Protein AF-A0A9R0W0U9-F1 (afdb_monomer)

Foldseek 3Di:
DPPPDPFQFPDWFWDDDDDDPPPPDVPCVQQWDADPQLRTIGTDHPVQWDQDVQCSDIGGPVCVVPADRHGVLQQAAAPQPRHRRSPDRATKTQARNRHIHGPVVVVVCVVVVNQADPVPRHGRDDCVVVVVVVVVVVVVVQVVVFWFWKQAPPVRDIDTATQPPVRFTADPPPRDSRIDTDDPVPDDD

Structure (mmCIF, N/CA/C/O backbone):
data_AF-A0A9R0W0U9-F1
#
_entry.id   AF-A0A9R0W0U9-F1
#
loop_
_atom_site.group_PDB
_atom_site.id
_atom_site.type_symbol
_atom_site.label_atom_id
_atom_site.label_alt_id
_atom_site.label_comp_id
_atom_site.label_asym_id
_atom_site.label_entity_id
_atom_site.label_seq_id
_atom_site.pdbx_PDB_ins_code
_atom_site.Cartn_x
_atom_site.Cartn_y
_atom_site.Cartn_z
_atom_site.occupancy
_atom_site.B_iso_or_equiv
_atom_site.auth_seq_id
_atom_site.auth_comp_id
_atom_site.auth_asym_id
_atom_site.auth_atom_id
_atom_site.pdbx_PDB_model_num
ATOM 1 N N . MET A 1 1 ? 6.077 20.965 -2.256 1.00 29.92 1 MET A N 1
ATOM 2 C CA . MET A 1 1 ? 5.488 19.693 -2.729 1.00 29.92 1 MET A CA 1
ATOM 3 C C . MET A 1 1 ? 4.502 19.269 -1.666 1.00 29.92 1 MET A C 1
ATOM 5 O O . MET A 1 1 ? 4.844 18.507 -0.771 1.00 29.92 1 MET A O 1
ATOM 9 N N . ASP A 1 2 ? 3.319 19.860 -1.725 1.00 25.56 2 ASP A N 1
ATOM 10 C CA . ASP A 1 2 ? 2.226 19.603 -0.800 1.00 25.56 2 ASP A CA 1
ATOM 11 C C . ASP A 1 2 ? 1.639 18.225 -1.114 1.00 25.56 2 ASP A C 1
ATOM 13 O O . ASP A 1 2 ? 0.815 18.046 -2.008 1.00 25.56 2 ASP A O 1
ATOM 17 N N . MET A 1 3 ? 2.174 17.214 -0.428 1.00 27.52 3 MET A N 1
ATOM 18 C CA . MET A 1 3 ? 1.625 15.863 -0.368 1.00 27.52 3 MET A CA 1
ATOM 19 C C . MET A 1 3 ? 0.519 15.839 0.690 1.00 27.52 3 MET A C 1
ATOM 21 O O . MET A 1 3 ? 0.671 15.224 1.745 1.00 27.52 3 MET A O 1
ATOM 25 N N . GLU A 1 4 ? -0.599 16.512 0.423 1.00 30.05 4 GLU A N 1
ATOM 26 C CA . GLU A 1 4 ? -1.849 16.185 1.111 1.00 30.05 4 GLU A CA 1
ATOM 27 C C . GLU A 1 4 ? -2.277 14.801 0.627 1.00 30.05 4 GLU A C 1
ATOM 29 O O . GLU A 1 4 ? -2.925 14.631 -0.404 1.00 30.05 4 GLU A O 1
ATOM 34 N N . MET A 1 5 ? -1.803 13.775 1.330 1.00 35.34 5 MET A N 1
ATOM 35 C CA . MET A 1 5 ? -2.273 12.424 1.116 1.00 35.34 5 MET A CA 1
ATOM 36 C C . MET A 1 5 ? -3.521 12.224 1.967 1.00 35.34 5 MET A C 1
ATOM 38 O O . MET A 1 5 ? -3.465 12.386 3.186 1.00 35.34 5 MET A O 1
ATOM 42 N N . GLU A 1 6 ? -4.619 11.856 1.303 1.00 31.59 6 GLU A N 1
ATOM 43 C CA . GLU A 1 6 ? -5.849 11.331 1.899 1.00 31.59 6 GLU A CA 1
ATOM 44 C C . GLU A 1 6 ? -5.531 10.094 2.750 1.00 31.59 6 GLU A C 1
ATOM 46 O O . GLU A 1 6 ? -5.628 8.941 2.331 1.00 31.59 6 GLU A O 1
ATOM 51 N N . LEU A 1 7 ? -5.068 10.352 3.965 1.00 39.31 7 LEU A N 1
ATOM 52 C CA . LEU A 1 7 ? -5.035 9.402 5.049 1.00 39.31 7 LEU A CA 1
ATOM 53 C C . LEU A 1 7 ? -6.392 9.525 5.722 1.00 39.31 7 LEU A C 1
ATOM 55 O O . LEU A 1 7 ? -6.659 10.509 6.415 1.00 39.31 7 LEU A O 1
ATOM 59 N N . ASP A 1 8 ? -7.239 8.515 5.540 1.00 38.50 8 ASP A N 1
ATOM 60 C CA . ASP A 1 8 ? -8.310 8.244 6.491 1.00 38.50 8 ASP A CA 1
ATOM 61 C C . ASP A 1 8 ? -7.644 7.801 7.802 1.00 38.50 8 ASP A C 1
ATOM 63 O O . ASP A 1 8 ? -7.554 6.624 8.159 1.00 38.50 8 ASP A O 1
ATOM 67 N N . ALA A 1 9 ? -7.093 8.783 8.517 1.00 36.62 9 ALA A N 1
ATOM 68 C CA . ALA A 1 9 ? -6.882 8.660 9.936 1.00 36.62 9 ALA A CA 1
ATOM 69 C C . ALA A 1 9 ? -8.251 8.286 10.499 1.00 36.62 9 ALA A C 1
ATOM 71 O O . ALA A 1 9 ? -9.229 9.014 10.295 1.00 36.62 9 ALA A O 1
ATOM 72 N N . ALA A 1 10 ? -8.328 7.164 11.213 1.00 39.97 10 ALA A N 1
ATOM 73 C CA . ALA A 1 10 ? -9.399 6.977 12.169 1.00 39.97 10 ALA A CA 1
ATOM 74 C C . ALA A 1 10 ? -9.157 8.026 13.262 1.00 39.97 10 ALA A C 1
ATOM 76 O O . ALA A 1 10 ? -8.613 7.741 14.326 1.00 39.97 10 ALA A O 1
ATOM 77 N N . ARG A 1 11 ? -9.485 9.280 12.931 1.00 38.16 11 ARG A N 1
ATOM 78 C CA . ARG A 1 11 ? -9.532 10.392 13.856 1.00 38.16 11 ARG A CA 1
ATOM 79 C C . ARG A 1 11 ? -10.497 9.992 14.960 1.00 38.16 11 ARG A C 1
ATOM 81 O O . ARG A 1 11 ? -11.406 9.180 14.743 1.00 38.16 11 ARG A O 1
ATOM 88 N N . HIS A 1 12 ? -10.306 10.665 16.084 1.00 41.78 12 HIS A N 1
ATOM 89 C CA . HIS A 1 12 ? -11.207 10.773 17.223 1.00 41.78 12 HIS A CA 1
ATOM 90 C C . HIS A 1 12 ? -10.804 9.894 18.405 1.00 41.78 12 HIS A C 1
ATOM 92 O O . HIS A 1 12 ? -10.868 8.667 18.360 1.00 41.78 12 HIS A O 1
ATOM 98 N N . GLY A 1 13 ? -10.369 10.598 19.457 1.00 35.88 13 GLY A N 1
ATOM 99 C CA . GLY A 1 13 ? -9.832 10.063 20.697 1.00 35.88 13 GLY A CA 1
ATOM 100 C C . GLY A 1 13 ? -10.672 8.927 21.255 1.00 35.88 13 GLY A C 1
ATOM 101 O O . GLY A 1 13 ? -11.892 9.017 21.386 1.00 35.88 13 GLY A O 1
ATOM 102 N N . PHE A 1 14 ? -9.988 7.840 21.579 1.00 40.59 14 PHE A N 1
ATOM 103 C CA . PHE A 1 14 ? -10.599 6.701 22.226 1.00 40.59 14 PHE A CA 1
ATOM 104 C C . PHE A 1 14 ? -10.729 7.036 23.710 1.00 40.59 14 PHE A C 1
ATOM 106 O O . PHE A 1 14 ? -9.739 7.349 24.361 1.00 40.59 14 PHE A O 1
ATOM 113 N N . ALA A 1 15 ? -11.938 6.971 24.258 1.00 41.44 15 ALA A N 1
ATOM 114 C CA . ALA A 1 15 ? -12.154 6.886 25.695 1.00 41.44 15 ALA A CA 1
ATOM 115 C C . ALA A 1 15 ? -12.737 5.500 25.986 1.00 41.44 15 ALA A C 1
ATOM 117 O O . ALA A 1 15 ? -13.862 5.186 25.590 1.00 41.44 15 ALA A O 1
ATOM 118 N N . LYS A 1 16 ? -11.954 4.639 26.644 1.00 41.22 16 LYS A N 1
ATOM 119 C CA . LYS A 1 16 ? -12.423 3.337 27.126 1.00 41.22 16 LYS A CA 1
ATOM 120 C C . LYS A 1 16 ? -13.109 3.502 28.476 1.00 41.22 16 LYS A C 1
ATOM 122 O O . LYS A 1 16 ? -12.439 3.730 29.477 1.00 41.22 16 LYS A O 1
ATOM 127 N N . MET A 1 17 ? -14.423 3.306 28.523 1.00 41.53 17 MET A N 1
ATOM 128 C CA . MET A 1 17 ? -15.144 3.064 29.775 1.00 41.53 17 MET A CA 1
ATOM 129 C C . MET A 1 17 ? -16.287 2.069 29.550 1.00 41.53 17 MET A C 1
ATOM 131 O O . MET A 1 17 ? -17.157 2.280 28.709 1.00 41.53 17 MET A O 1
ATOM 135 N N . GLY A 1 18 ? -16.247 0.960 30.293 1.00 38.75 18 GLY A N 1
ATOM 136 C CA . GLY A 1 18 ? -17.258 -0.095 30.275 1.00 38.75 18 GLY A CA 1
ATOM 137 C C . GLY A 1 18 ? -18.548 0.275 31.018 1.00 38.75 18 GLY A C 1
ATOM 138 O O . GLY A 1 18 ? -18.559 1.173 31.852 1.00 38.75 18 GLY A O 1
ATOM 139 N N . PHE A 1 19 ? -19.617 -0.468 30.697 1.00 36.44 19 PHE A N 1
ATOM 140 C CA . PHE A 1 19 ? -20.951 -0.478 31.322 1.00 36.44 19 PHE A CA 1
ATOM 141 C C . PHE A 1 19 ? -21.576 0.905 31.594 1.00 36.44 19 PHE A C 1
ATOM 143 O O . PHE A 1 19 ? -21.602 1.405 32.715 1.00 36.44 19 PHE A O 1
ATOM 150 N N . GLY A 1 20 ? -22.181 1.472 30.543 1.00 46.34 20 GLY A N 1
ATOM 151 C CA . GLY A 1 20 ? -22.963 2.711 30.596 1.00 46.34 20 GLY A CA 1
ATOM 152 C C . GLY A 1 20 ? -22.115 3.934 30.254 1.00 46.34 20 GLY A C 1
ATOM 153 O O . GLY A 1 20 ? -21.381 4.433 31.099 1.00 46.34 20 GLY A O 1
ATOM 154 N N . CYS A 1 21 ? -22.226 4.423 29.009 1.00 52.12 21 CYS A N 1
ATOM 155 C CA . CYS A 1 21 ? -21.538 5.637 28.547 1.00 52.12 21 CYS A CA 1
ATOM 156 C C . CYS A 1 21 ? -22.061 6.823 29.387 1.00 52.12 21 CYS A C 1
ATOM 158 O O . CYS A 1 21 ? -23.157 7.328 29.157 1.00 52.12 21 CYS A O 1
ATOM 160 N N . LYS A 1 22 ? -21.297 7.210 30.414 1.00 50.91 22 LYS A N 1
ATOM 161 C CA . LYS A 1 22 ? -21.487 8.417 31.231 1.00 50.91 22 LYS A CA 1
ATOM 162 C C . LYS A 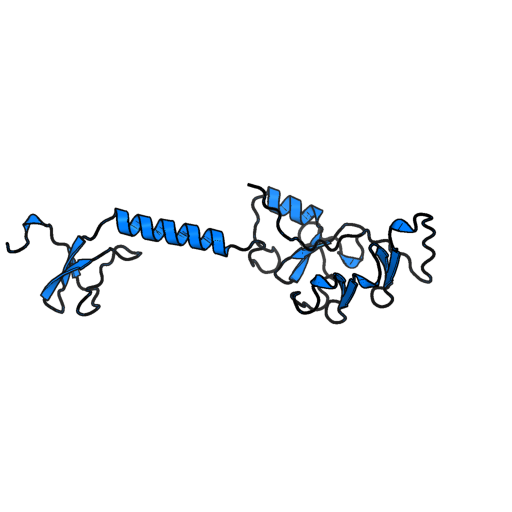1 22 ? -20.416 9.439 30.862 1.00 50.91 22 LYS A C 1
ATOM 164 O O . LYS A 1 22 ? -19.639 9.870 31.709 1.00 50.91 22 LYS A O 1
ATOM 169 N N . PHE A 1 23 ? -20.326 9.759 29.576 1.00 49.31 23 PHE A N 1
ATOM 170 C CA . PHE A 1 23 ? -19.478 10.850 29.122 1.00 49.31 23 PHE A CA 1
ATOM 171 C C . PHE A 1 23 ? -20.273 12.147 29.305 1.00 49.31 23 PHE A C 1
ATOM 173 O O . PHE A 1 23 ? -21.211 12.411 28.559 1.00 49.31 23 PHE A O 1
ATOM 180 N N . PHE A 1 24 ? -19.969 12.884 30.373 1.00 52.88 24 PHE A N 1
ATOM 181 C CA . PHE A 1 24 ? -20.472 14.238 30.598 1.00 52.88 24 PHE A CA 1
ATOM 182 C C . PHE A 1 24 ? -19.443 15.200 30.002 1.00 52.88 24 PHE A C 1
ATOM 184 O O . PHE A 1 24 ? -18.516 15.620 30.687 1.00 52.88 24 PHE A O 1
ATOM 191 N N . ASP A 1 25 ? -19.549 15.456 28.704 1.00 56.41 25 ASP A N 1
ATOM 192 C CA . ASP A 1 25 ? -18.823 16.533 28.034 1.00 56.41 25 ASP A CA 1
ATOM 193 C C . ASP A 1 25 ? -19.886 17.546 27.611 1.00 56.41 25 ASP A C 1
ATOM 195 O O . ASP A 1 25 ? -20.777 17.220 26.827 1.00 56.41 25 ASP A O 1
ATOM 199 N N . ASP A 1 26 ? -19.846 18.729 28.228 1.00 57.84 26 ASP A N 1
ATOM 200 C CA . ASP A 1 26 ? -20.830 19.805 28.038 1.00 57.84 26 ASP A CA 1
ATOM 201 C C . ASP A 1 26 ? -20.745 20.443 26.638 1.00 57.84 26 ASP A C 1
ATOM 203 O O . ASP A 1 26 ? -21.577 21.270 26.263 1.00 57.84 26 ASP A O 1
ATOM 207 N N . ASP A 1 27 ? -19.744 20.048 25.850 1.00 63.28 27 ASP A N 1
ATOM 208 C CA . ASP A 1 27 ? -19.527 20.494 24.484 1.00 63.28 27 ASP A CA 1
ATOM 209 C C . ASP A 1 27 ? -20.299 19.610 23.487 1.00 63.28 27 ASP A C 1
ATOM 211 O O . ASP A 1 27 ? -19.825 18.574 22.995 1.00 63.28 27 ASP A O 1
ATOM 215 N N . VAL A 1 28 ? -21.536 20.033 23.217 1.00 64.25 28 VAL A N 1
ATOM 216 C CA . VAL A 1 28 ? -22.459 19.395 22.267 1.00 64.25 28 VAL A CA 1
ATOM 217 C C . VAL A 1 28 ? -22.034 19.557 20.804 1.00 64.25 28 VAL A C 1
ATOM 219 O O . VAL A 1 28 ? -22.495 18.783 19.962 1.00 64.25 28 VAL A O 1
ATOM 222 N N . ASP A 1 29 ? -21.119 20.482 20.497 1.00 72.38 29 ASP A N 1
ATOM 223 C CA . ASP A 1 29 ? -20.667 20.749 19.124 1.00 72.38 29 ASP A CA 1
ATOM 224 C C . ASP A 1 29 ? -19.797 19.611 18.564 1.00 72.38 29 ASP A C 1
ATOM 226 O O . ASP A 1 29 ? -19.639 19.468 17.353 1.00 72.38 29 ASP A O 1
ATOM 230 N N . LYS A 1 30 ? -19.264 18.738 19.428 1.00 69.06 30 LYS A N 1
ATOM 231 C CA . LYS A 1 30 ? -18.447 17.576 19.029 1.00 69.06 30 LYS A CA 1
ATOM 232 C C . LYS A 1 30 ? -19.260 16.425 18.420 1.00 69.06 30 LYS A C 1
ATOM 234 O O . LYS A 1 30 ? -18.671 15.443 17.961 1.00 69.06 30 LYS A O 1
ATOM 239 N N . GLU A 1 31 ? -20.593 16.501 18.454 1.00 78.69 31 GLU A N 1
ATOM 240 C CA . GLU A 1 31 ? -21.510 15.487 17.911 1.00 78.69 31 GLU A CA 1
ATOM 241 C C . GLU A 1 31 ? -21.156 14.054 18.360 1.00 78.69 31 GLU A C 1
ATOM 243 O O . GLU A 1 31 ? -20.960 13.127 17.565 1.00 78.69 31 GLU A O 1
ATOM 248 N N . GLN A 1 32 ? -20.999 13.876 19.670 1.00 79.31 32 GLN A N 1
ATOM 249 C CA . GLN A 1 32 ? -20.525 12.622 20.250 1.00 79.31 32 GLN A CA 1
ATOM 250 C C . GLN A 1 32 ? -21.593 11.526 20.172 1.00 79.31 32 GLN A C 1
ATOM 252 O O . GLN A 1 32 ? -22.774 11.762 20.422 1.00 79.31 32 GLN A O 1
ATOM 257 N N . TYR A 1 33 ? -21.191 10.295 19.863 1.00 80.31 33 TYR A N 1
ATOM 258 C CA . TYR A 1 33 ? -22.097 9.155 19.793 1.00 80.31 33 TYR A CA 1
ATOM 259 C C . TYR A 1 33 ? -21.431 7.865 20.270 1.00 80.31 33 TYR A C 1
ATOM 261 O O . TYR A 1 33 ? -20.235 7.644 20.105 1.00 80.31 33 TYR A O 1
ATOM 269 N N . HIS A 1 34 ? -22.220 6.962 20.847 1.00 81.25 34 HIS A N 1
ATOM 270 C CA . HIS A 1 34 ? -21.739 5.648 21.264 1.00 81.25 34 HIS A CA 1
ATOM 271 C C . HIS A 1 34 ? -21.977 4.598 20.175 1.00 81.25 34 HIS A C 1
ATOM 273 O O . HIS A 1 34 ? -23.115 4.390 19.742 1.00 81.25 34 HIS A O 1
ATOM 279 N N . CYS A 1 35 ? -20.921 3.890 19.768 1.00 81.56 35 CYS A N 1
ATOM 280 C CA . CYS A 1 35 ? -21.055 2.696 18.939 1.00 81.56 35 CYS A CA 1
ATOM 281 C C . CYS A 1 35 ? -21.223 1.464 19.836 1.00 81.56 35 CYS A C 1
ATOM 283 O O . CYS A 1 35 ? -20.285 1.069 20.529 1.00 81.56 35 CYS A O 1
ATOM 285 N N . LYS A 1 36 ? -22.404 0.835 19.783 1.00 81.75 36 LYS A N 1
ATOM 286 C CA . LYS A 1 36 ? -22.726 -0.356 20.586 1.00 81.75 36 LYS A CA 1
ATOM 287 C C . LYS A 1 36 ? -21.868 -1.565 20.216 1.00 81.75 36 LYS A C 1
ATOM 289 O O . LYS A 1 36 ? -21.457 -2.299 21.104 1.00 81.75 36 LYS A O 1
ATOM 294 N N . ASP A 1 37 ? -21.574 -1.740 18.930 1.00 81.94 37 ASP A N 1
ATOM 295 C CA . ASP A 1 37 ? -20.816 -2.890 18.428 1.00 81.94 37 ASP A CA 1
ATOM 296 C C . ASP A 1 37 ? -19.326 -2.815 18.793 1.00 81.94 37 ASP A C 1
ATOM 298 O O . ASP A 1 37 ? -18.709 -3.828 19.105 1.00 81.94 37 ASP A O 1
ATOM 302 N N . CYS A 1 38 ? -18.741 -1.611 18.804 1.00 77.44 38 CYS A N 1
ATOM 303 C CA . CYS A 1 38 ? -17.361 -1.414 19.259 1.00 77.44 38 CYS A CA 1
ATOM 304 C C . CYS A 1 38 ? -17.242 -1.248 20.784 1.00 77.44 38 CYS A C 1
ATOM 306 O O . CYS A 1 38 ? -16.151 -1.416 21.324 1.00 77.44 38 CYS A O 1
ATOM 308 N N . GLY A 1 39 ? -18.318 -0.850 21.472 1.00 77.44 39 GLY A N 1
ATOM 309 C CA . GLY A 1 39 ? -18.300 -0.546 22.905 1.00 77.44 39 GLY A CA 1
ATOM 310 C C . GLY A 1 39 ? -17.545 0.739 23.270 1.00 77.44 39 GLY A C 1
ATOM 311 O O . GLY A 1 39 ? -17.158 0.904 24.424 1.00 77.44 39 GLY A O 1
ATOM 312 N N . ILE A 1 40 ? -17.337 1.652 22.313 1.00 76.12 40 ILE A N 1
ATOM 313 C CA . ILE A 1 40 ? -16.607 2.918 22.509 1.00 76.12 40 ILE A CA 1
ATOM 314 C C . ILE A 1 40 ? -17.459 4.120 22.090 1.00 76.12 40 ILE A C 1
ATOM 316 O O . ILE A 1 40 ? -18.266 4.035 21.157 1.00 76.12 40 ILE A O 1
ATOM 320 N N . CYS A 1 41 ? -17.281 5.244 22.786 1.00 77.56 41 CYS A N 1
ATOM 321 C CA . CYS A 1 41 ? -17.891 6.524 22.424 1.00 77.56 41 CYS A CA 1
ATOM 322 C C . CYS A 1 41 ? -16.940 7.252 21.432 1.00 77.56 41 CYS A C 1
ATOM 324 O O . CYS A 1 41 ? -15.722 7.208 21.597 1.00 77.56 41 CYS A O 1
ATOM 326 N N . ARG A 1 42 ? -17.484 7.807 20.341 1.00 74.75 42 ARG A N 1
ATOM 327 C CA . ARG A 1 42 ? -16.790 8.483 19.225 1.00 74.75 42 ARG A CA 1
ATOM 328 C C . ARG A 1 42 ? -17.340 9.900 19.051 1.00 74.75 42 ARG A C 1
ATOM 330 O O . ARG A 1 42 ? -18.411 10.200 19.566 1.00 74.75 42 ARG A O 1
ATOM 337 N N . VAL A 1 43 ? -16.638 10.751 18.305 1.00 79.12 43 VAL A N 1
ATOM 338 C CA . VAL A 1 43 ? -17.071 12.128 17.986 1.00 79.12 43 VAL A CA 1
ATOM 339 C C . VAL A 1 43 ? -17.153 12.327 16.468 1.00 79.12 43 VAL A C 1
ATOM 341 O O . VAL A 1 43 ? -16.609 11.509 15.719 1.00 79.12 43 VAL A O 1
ATOM 344 N N . GLY A 1 44 ? -17.845 13.375 16.017 1.00 77.56 44 GLY A N 1
ATOM 345 C CA . GLY A 1 44 ? -18.021 13.697 14.592 1.00 77.56 44 GLY A CA 1
ATOM 346 C C . GLY A 1 44 ? -19.342 13.228 13.966 1.00 77.56 44 GLY A C 1
ATOM 347 O O . GLY A 1 44 ? -19.423 13.119 12.745 1.00 77.56 44 GLY A O 1
ATOM 348 N N . GLY A 1 45 ? -20.357 12.926 14.780 1.00 81.56 45 GLY A N 1
ATOM 349 C CA . GLY A 1 45 ? -21.727 12.672 14.332 1.00 81.56 45 GLY A CA 1
ATOM 350 C C . GLY A 1 45 ? -21.980 11.231 13.905 1.00 81.56 45 GLY A C 1
ATOM 351 O O . GLY A 1 45 ? -21.274 10.667 13.075 1.00 81.56 45 GLY A O 1
ATOM 352 N N . LYS A 1 46 ? -23.032 10.611 14.451 1.00 83.38 46 LYS A N 1
ATOM 353 C CA . LYS A 1 46 ? -23.370 9.202 14.180 1.00 83.38 46 LYS A CA 1
ATOM 354 C C . LYS A 1 46 ? -23.596 8.921 12.689 1.00 83.38 46 LYS A C 1
ATOM 356 O O . LYS A 1 46 ? -23.248 7.841 12.222 1.00 83.38 46 LYS A O 1
ATOM 361 N N . ASP A 1 47 ? -24.151 9.884 11.961 1.00 86.31 47 ASP A N 1
ATOM 362 C CA . ASP A 1 47 ? -24.540 9.723 10.555 1.00 86.31 47 ASP A CA 1
ATOM 363 C C . ASP A 1 47 ? -23.342 9.769 9.592 1.00 86.31 47 ASP A C 1
ATOM 365 O O . ASP A 1 47 ? -23.419 9.258 8.474 1.00 86.31 47 ASP A O 1
ATOM 369 N N . ASN A 1 48 ? -22.203 10.301 10.047 1.00 85.00 48 ASN A N 1
ATOM 370 C CA . ASN A 1 48 ? -20.965 10.362 9.271 1.00 85.00 48 ASN A CA 1
ATOM 371 C C . ASN A 1 48 ? -20.144 9.071 9.353 1.00 85.00 48 ASN A C 1
ATOM 373 O O . ASN A 1 48 ? -19.132 8.946 8.665 1.00 85.00 48 ASN A O 1
ATOM 377 N N . PHE A 1 49 ? -20.565 8.086 10.154 1.00 85.75 49 PHE A N 1
ATOM 378 C CA . PHE A 1 49 ? -19.825 6.844 10.355 1.00 85.75 49 PHE A CA 1
ATOM 379 C C . PHE A 1 49 ? -20.701 5.602 10.197 1.00 85.75 49 PHE A C 1
ATOM 381 O O . PHE A 1 49 ? -21.910 5.610 10.412 1.00 85.75 49 PHE A O 1
ATOM 388 N N . PHE A 1 50 ? -20.065 4.487 9.855 1.00 87.81 50 PHE A N 1
ATOM 389 C CA . PHE A 1 50 ? -20.691 3.170 9.865 1.00 87.81 50 PHE A CA 1
ATOM 390 C C . PHE A 1 50 ? -19.774 2.147 10.535 1.00 87.81 50 PHE A C 1
ATOM 392 O O . PHE A 1 50 ? -18.548 2.244 10.455 1.00 87.81 50 PHE A O 1
ATOM 399 N N . HIS A 1 51 ? -20.371 1.158 11.198 1.00 86.62 51 HIS A N 1
ATOM 400 C CA . HIS A 1 51 ? -19.638 0.030 11.760 1.00 86.62 51 HIS A CA 1
ATOM 401 C C . HIS A 1 51 ? -19.481 -1.068 10.705 1.00 86.62 51 HIS A C 1
ATOM 403 O O . HIS A 1 51 ? -20.466 -1.535 10.132 1.00 86.62 51 HIS A O 1
ATOM 409 N N . CYS A 1 52 ? -18.247 -1.500 10.458 1.00 85.38 52 CYS A N 1
ATOM 410 C CA . CYS A 1 52 ? -17.968 -2.672 9.642 1.00 85.38 52 CYS A CA 1
ATOM 411 C C . CYS A 1 52 ? -17.782 -3.886 10.556 1.00 85.38 52 CYS A C 1
ATOM 413 O O . CYS A 1 52 ? -16.748 -4.010 11.212 1.00 85.38 52 CYS A O 1
ATOM 415 N N . HIS A 1 53 ? -18.762 -4.795 10.570 1.00 84.62 53 HIS A N 1
ATOM 416 C CA . HIS A 1 53 ? -18.732 -5.989 11.425 1.00 84.62 53 HIS A CA 1
ATOM 417 C C . HIS A 1 53 ? -17.551 -6.914 11.123 1.00 84.62 53 HIS A C 1
ATOM 419 O O . HIS A 1 53 ? -16.996 -7.512 12.037 1.00 84.62 53 HIS A O 1
ATOM 425 N N . LYS A 1 54 ? -17.132 -6.998 9.855 1.00 83.62 54 LYS A N 1
ATOM 426 C CA . LYS A 1 54 ? -15.988 -7.822 9.455 1.00 83.62 54 LYS A CA 1
ATOM 427 C C . LYS A 1 54 ? -14.663 -7.243 9.969 1.00 83.62 54 LYS A C 1
ATOM 429 O O . LYS A 1 54 ? -13.845 -7.979 10.502 1.00 83.62 54 LYS A O 1
ATOM 434 N N . CYS A 1 55 ? -14.477 -5.925 9.891 1.00 81.00 55 CYS A N 1
ATOM 435 C CA . CYS A 1 55 ? -13.293 -5.260 10.454 1.00 81.00 55 CYS A CA 1
ATOM 436 C C . CYS A 1 55 ? -13.355 -5.065 11.979 1.00 81.00 55 CYS A C 1
ATOM 438 O O . CYS A 1 55 ? -12.355 -4.680 12.589 1.00 81.00 55 CYS A O 1
ATOM 440 N N . GLY A 1 56 ? -14.538 -5.204 12.586 1.00 79.12 56 GLY A N 1
ATOM 441 C CA . GLY A 1 56 ? -14.791 -4.874 13.990 1.00 79.12 56 GLY A CA 1
ATOM 442 C C . GLY A 1 56 ? -14.592 -3.391 14.335 1.00 79.12 56 GLY A C 1
ATOM 443 O O . GLY A 1 56 ? -14.294 -3.061 15.481 1.00 79.12 56 GLY A O 1
ATOM 444 N N . SER A 1 57 ? -14.701 -2.488 13.352 1.00 81.75 57 SER A N 1
ATOM 445 C CA . SER A 1 57 ? -14.290 -1.078 13.473 1.00 81.75 57 SER A CA 1
ATOM 446 C C . SER A 1 57 ? -15.273 -0.119 12.801 1.00 81.75 57 SER A C 1
ATOM 448 O O . SER A 1 57 ? -15.914 -0.470 11.811 1.00 81.75 57 SER A O 1
ATOM 450 N N . CYS A 1 58 ? -15.378 1.109 13.326 1.00 82.75 58 CYS A N 1
ATOM 451 C CA . CYS A 1 58 ? -16.158 2.170 12.680 1.00 82.75 58 CYS A CA 1
ATOM 452 C C . CYS A 1 58 ? -15.288 3.010 11.749 1.00 82.75 58 CYS A C 1
ATOM 454 O O . CYS A 1 58 ? -14.219 3.470 12.157 1.00 82.75 58 CYS A O 1
ATOM 456 N N . TYR A 1 59 ? -15.801 3.264 10.549 1.00 83.12 59 TYR A N 1
ATOM 457 C CA . TYR A 1 59 ? -15.178 4.084 9.512 1.00 83.12 59 TYR A CA 1
ATOM 458 C C . TYR A 1 59 ? -16.112 5.217 9.091 1.00 83.12 59 TYR A C 1
ATOM 460 O O . TYR A 1 59 ? -17.321 5.130 9.309 1.00 83.12 59 TYR A O 1
ATOM 468 N N . SER A 1 60 ? -15.560 6.261 8.471 1.00 83.81 60 SER A N 1
ATOM 469 C CA . SER A 1 60 ? -16.353 7.303 7.812 1.00 83.81 60 SER A CA 1
ATOM 470 C C . SER A 1 60 ? -17.245 6.690 6.729 1.00 83.81 60 SER A C 1
ATOM 472 O O . SER A 1 60 ? -16.819 5.777 6.023 1.00 83.81 60 SER A O 1
ATOM 474 N N . VAL A 1 61 ? -18.464 7.198 6.536 1.00 86.00 61 VAL A N 1
ATOM 475 C CA . VAL A 1 61 ? -19.365 6.759 5.452 1.00 86.00 61 VAL A CA 1
ATOM 476 C C . VAL A 1 61 ? -18.750 6.901 4.060 1.00 86.00 61 VAL A C 1
ATOM 478 O O . VAL A 1 61 ? -19.142 6.166 3.156 1.00 86.00 61 VAL A O 1
ATOM 481 N N . THR A 1 62 ? -17.747 7.766 3.891 1.00 82.94 62 THR A N 1
ATOM 482 C CA . THR A 1 62 ? -16.965 7.895 2.650 1.00 82.94 62 THR A CA 1
ATOM 483 C C . THR A 1 62 ? -16.223 6.610 2.272 1.00 82.94 62 THR A C 1
ATOM 485 O O . THR A 1 62 ? -16.017 6.352 1.085 1.00 82.94 62 THR A O 1
ATOM 488 N N . LEU A 1 63 ? -15.867 5.786 3.264 1.00 80.94 63 LEU A N 1
ATOM 489 C CA . LEU A 1 63 ? -15.174 4.502 3.117 1.00 80.94 63 LEU A CA 1
ATOM 490 C C . LEU A 1 63 ? -16.112 3.304 2.945 1.00 80.94 63 LEU A C 1
ATOM 492 O O . LEU A 1 63 ? -15.650 2.158 2.837 1.00 80.94 63 LEU A O 1
ATOM 496 N N . ARG A 1 64 ? -17.428 3.536 2.927 1.00 81.56 64 ARG A N 1
ATOM 497 C CA . ARG A 1 64 ? -18.405 2.479 2.668 1.00 81.56 64 ARG A CA 1
ATOM 498 C C . ARG A 1 64 ? -18.113 1.864 1.298 1.00 81.56 64 ARG A C 1
ATOM 500 O O . ARG A 1 64 ? -17.944 2.583 0.320 1.00 81.56 64 ARG A O 1
ATOM 507 N N . ASP A 1 65 ? -17.948 0.544 1.276 1.00 80.81 65 ASP A N 1
ATOM 508 C CA . ASP A 1 65 ? -17.630 -0.272 0.091 1.00 80.81 65 ASP A CA 1
ATOM 509 C C . ASP A 1 65 ? -16.291 0.027 -0.621 1.00 80.81 65 ASP A C 1
ATOM 511 O O . ASP A 1 65 ? -15.958 -0.635 -1.601 1.00 80.81 65 ASP A O 1
ATOM 515 N N . LYS A 1 66 ? -15.490 0.979 -0.120 1.00 80.94 66 LYS A N 1
ATOM 516 C CA . LYS A 1 66 ? -14.181 1.354 -0.693 1.00 80.94 66 LYS A CA 1
ATOM 517 C C . LYS A 1 66 ? -12.984 0.910 0.143 1.00 80.94 66 LYS A C 1
ATOM 519 O O . LYS A 1 66 ? -11.869 0.857 -0.371 1.00 80.94 66 LYS A O 1
ATOM 524 N N . HIS A 1 67 ? -13.183 0.627 1.429 1.00 80.25 67 HIS A N 1
ATOM 525 C CA . HIS A 1 67 ? -12.088 0.217 2.305 1.00 80.25 67 HIS A CA 1
ATOM 526 C C . HIS A 1 67 ? -11.646 -1.226 2.037 1.00 80.25 67 HIS A C 1
ATOM 528 O O . HIS A 1 67 ? -12.452 -2.105 1.725 1.00 80.25 67 HIS A O 1
ATOM 534 N N . VAL A 1 68 ? -10.354 -1.489 2.237 1.00 80.69 68 VAL A N 1
ATOM 535 C CA . VAL A 1 68 ? -9.824 -2.855 2.242 1.00 80.69 68 VAL A CA 1
ATOM 536 C C . VAL A 1 68 ? -10.262 -3.532 3.537 1.00 80.69 68 VAL A C 1
ATOM 538 O O . VAL A 1 68 ? -9.763 -3.236 4.621 1.00 80.69 68 VAL A O 1
ATOM 541 N N . CYS A 1 69 ? -11.249 -4.414 3.418 1.00 80.44 69 CYS A N 1
ATOM 542 C CA . CYS A 1 69 ? -11.893 -5.060 4.550 1.00 80.44 69 CYS A CA 1
ATOM 543 C C . CYS A 1 69 ? -11.085 -6.275 5.035 1.00 80.44 69 CYS A C 1
ATOM 545 O O . CYS A 1 69 ? -11.220 -7.379 4.496 1.00 80.44 69 CYS A O 1
ATOM 547 N N . ILE A 1 70 ? -10.249 -6.054 6.053 1.00 78.56 70 ILE A N 1
ATOM 548 C CA . ILE A 1 70 ? -9.469 -7.093 6.738 1.00 78.56 70 ILE A CA 1
ATOM 549 C C . ILE A 1 70 ? -10.145 -7.441 8.060 1.00 78.56 70 ILE A C 1
ATOM 551 O O . ILE A 1 70 ? -10.505 -6.548 8.830 1.00 78.56 70 ILE A O 1
ATOM 555 N N . GLU A 1 71 ? -10.305 -8.740 8.311 1.00 79.62 71 GLU A N 1
ATOM 556 C CA . GLU A 1 71 ? -10.864 -9.234 9.567 1.00 79.62 71 GLU A CA 1
ATOM 557 C C . GLU A 1 71 ? -10.032 -8.766 10.753 1.00 79.62 71 GLU A C 1
ATOM 559 O O . GLU A 1 71 ? -8.806 -8.869 10.739 1.00 79.62 71 GLU A O 1
ATOM 564 N N . ASP A 1 72 ? -10.715 -8.226 11.763 1.00 72.12 72 ASP A N 1
ATOM 565 C CA . ASP A 1 72 ? -10.096 -7.838 13.030 1.00 72.12 72 ASP A CA 1
ATOM 566 C C . ASP A 1 72 ? -8.873 -6.911 12.879 1.00 72.12 72 ASP A C 1
ATOM 568 O O . ASP A 1 72 ? -7.956 -6.933 13.696 1.00 72.12 72 ASP A O 1
ATOM 572 N N . SER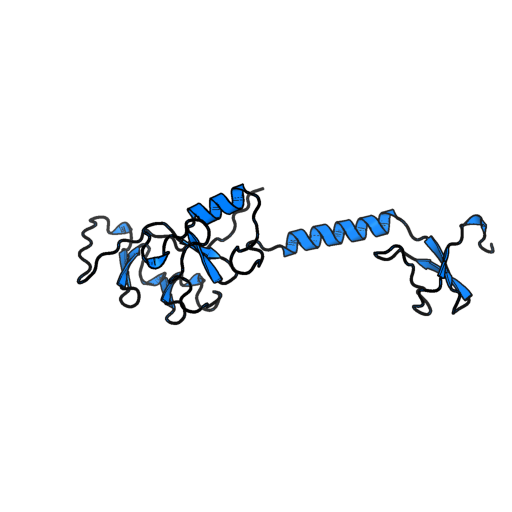 A 1 73 ? -8.884 -6.042 11.858 1.00 73.00 73 SER A N 1
ATOM 573 C CA . SER A 1 73 ? -7.779 -5.128 11.527 1.00 73.00 73 SER A CA 1
ATOM 574 C C . SER A 1 73 ? -7.228 -4.392 12.763 1.00 73.00 73 SER A C 1
ATOM 576 O O . SER A 1 73 ? -6.026 -4.436 13.019 1.00 73.00 73 SER A O 1
ATOM 578 N N . MET A 1 74 ? -8.111 -3.860 13.619 1.00 71.25 74 MET A N 1
ATOM 579 C CA . MET A 1 74 ? -7.752 -3.131 14.848 1.00 71.25 74 MET A CA 1
ATOM 580 C C . MET A 1 74 ? -7.418 -4.012 16.066 1.00 71.25 74 MET A C 1
ATOM 582 O O . MET A 1 74 ? -6.915 -3.492 17.062 1.00 71.25 74 MET A O 1
ATOM 586 N N . LYS A 1 75 ? -7.670 -5.325 16.032 1.00 77.12 75 LYS A N 1
ATOM 587 C CA . LYS A 1 75 ? -7.332 -6.254 17.129 1.00 77.12 75 LYS A CA 1
ATOM 588 C C . LYS A 1 75 ? -5.916 -6.808 16.974 1.00 77.12 75 LYS A C 1
ATOM 590 O O . LYS A 1 75 ? -5.671 -7.998 17.138 1.00 77.12 75 LYS A O 1
ATOM 595 N N . ASN A 1 76 ? -4.979 -5.925 16.656 1.00 80.12 76 ASN A N 1
ATOM 596 C CA . ASN A 1 76 ? -3.574 -6.255 16.470 1.00 80.12 76 ASN A CA 1
ATOM 597 C C . ASN A 1 76 ? -2.691 -5.297 17.270 1.00 80.12 76 ASN A C 1
ATOM 599 O O . ASN A 1 76 ? -3.119 -4.225 17.707 1.00 80.12 76 ASN A O 1
ATOM 603 N N . ASN A 1 77 ? -1.434 -5.682 17.457 1.00 87.31 77 ASN A N 1
ATOM 604 C CA . ASN A 1 77 ? -0.420 -4.814 18.038 1.00 87.31 77 ASN A CA 1
ATOM 605 C C . ASN A 1 77 ? 0.147 -3.878 16.967 1.00 87.31 77 ASN A C 1
ATOM 607 O O . ASN A 1 77 ? 0.352 -4.272 15.819 1.00 87.31 77 ASN A O 1
ATOM 611 N N . CYS A 1 78 ? 0.436 -2.635 17.349 1.00 88.56 78 CYS A N 1
ATOM 61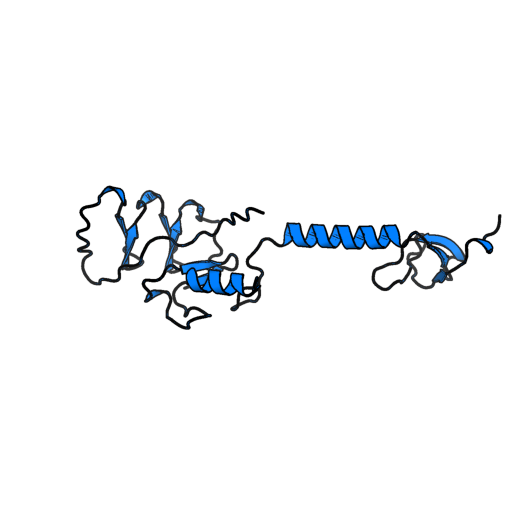2 C CA . CYS A 1 78 ? 1.150 -1.705 16.487 1.00 88.56 78 CYS A CA 1
ATOM 613 C C . CYS A 1 78 ? 2.534 -2.294 16.146 1.00 88.56 78 CYS A C 1
ATOM 615 O O . CYS A 1 78 ? 3.289 -2.600 17.066 1.00 88.56 78 CYS A O 1
ATOM 617 N N . PRO A 1 79 ? 2.930 -2.392 14.866 1.00 87.75 79 PRO A N 1
ATOM 618 C CA . PRO A 1 79 ? 4.203 -3.010 14.471 1.00 87.75 79 PRO A CA 1
ATOM 619 C C . PRO A 1 79 ? 5.451 -2.230 14.901 1.00 87.75 79 PRO A C 1
ATOM 621 O O . PRO A 1 79 ? 6.563 -2.729 14.765 1.00 87.75 79 PRO A O 1
ATOM 624 N N . ILE A 1 80 ? 5.279 -0.993 15.371 1.00 87.94 80 ILE A N 1
ATOM 625 C CA . ILE A 1 80 ? 6.386 -0.107 15.747 1.00 87.94 80 ILE A CA 1
ATOM 626 C C . ILE A 1 80 ? 6.579 -0.104 17.265 1.00 87.94 80 ILE A C 1
ATOM 628 O O . ILE A 1 80 ? 7.682 -0.342 17.744 1.00 87.94 80 ILE A O 1
ATOM 632 N N . CYS A 1 81 ? 5.511 0.152 18.030 1.00 90.44 81 CYS A N 1
ATOM 633 C CA . CYS A 1 81 ? 5.585 0.245 19.492 1.00 90.44 81 CYS A CA 1
ATOM 634 C C . CYS A 1 81 ? 5.075 -0.999 20.231 1.00 90.44 81 CYS A C 1
ATOM 636 O O . CYS A 1 81 ? 5.155 -1.037 21.452 1.00 90.44 81 CYS A O 1
ATOM 638 N N . TYR A 1 82 ? 4.536 -1.996 19.522 1.00 88.56 82 TYR A N 1
ATOM 639 C CA . TYR A 1 82 ? 3.997 -3.251 20.069 1.00 88.56 82 TYR A CA 1
ATOM 640 C C . TYR A 1 82 ? 2.831 -3.108 21.060 1.00 88.56 82 TYR A C 1
ATOM 642 O O . TYR A 1 82 ? 2.344 -4.098 21.601 1.00 88.56 82 TYR A O 1
ATOM 650 N N . GLU A 1 83 ? 2.312 -1.900 21.249 1.00 87.12 83 GLU A N 1
ATOM 651 C CA . GLU A 1 83 ? 1.094 -1.649 22.013 1.00 87.12 83 GLU A CA 1
ATOM 652 C C . GLU A 1 83 ? -0.132 -2.172 21.260 1.00 87.12 83 GLU A C 1
ATOM 654 O O . GLU A 1 83 ? -0.223 -2.073 20.033 1.00 87.12 83 GLU A O 1
ATOM 659 N N . TYR A 1 84 ? -1.090 -2.717 22.003 1.00 83.06 84 TYR A N 1
ATOM 660 C CA . TYR A 1 84 ? -2.326 -3.227 21.430 1.00 83.06 84 TYR A CA 1
ATOM 661 C C . TYR A 1 84 ? -3.232 -2.070 20.988 1.00 83.06 84 TYR A C 1
ATOM 663 O O . TYR A 1 84 ? -3.593 -1.208 21.793 1.00 83.06 84 TYR A O 1
ATOM 671 N N . LEU A 1 85 ? -3.591 -2.042 19.700 1.00 82.00 85 LEU A N 1
ATOM 672 C CA . LEU A 1 85 ? -4.251 -0.892 19.068 1.00 82.00 85 LEU A CA 1
ATOM 673 C C . LEU A 1 85 ? -5.641 -0.625 19.642 1.00 82.00 85 LEU A C 1
ATOM 675 O O . LEU A 1 85 ? -6.014 0.527 19.827 1.00 82.00 85 LEU A O 1
ATOM 679 N N . PHE A 1 86 ? -6.396 -1.678 19.951 1.00 78.50 86 PHE A N 1
ATOM 680 C CA . PHE A 1 86 ? -7.742 -1.539 20.503 1.00 78.50 86 PHE A CA 1
ATOM 681 C C . PHE A 1 86 ? -7.745 -0.984 21.937 1.00 78.50 86 PHE A C 1
ATOM 683 O O . PHE A 1 86 ? -8.724 -0.367 22.349 1.00 78.50 86 PHE A O 1
ATOM 690 N N . ASP A 1 87 ? -6.672 -1.198 22.704 1.00 74.00 87 ASP A N 1
ATOM 691 C CA . ASP A 1 87 ? -6.558 -0.741 24.096 1.00 74.00 87 ASP A CA 1
ATOM 692 C C . ASP A 1 87 ? -5.955 0.651 24.232 1.00 74.00 87 ASP A C 1
ATOM 694 O O . ASP A 1 87 ? -6.174 1.327 25.238 1.00 74.00 87 ASP A O 1
ATOM 698 N N . SER A 1 88 ? -5.229 1.075 23.208 1.00 75.44 88 SER A N 1
ATOM 699 C CA . SER A 1 88 ? -4.559 2.357 23.161 1.00 75.44 88 SER A CA 1
ATOM 700 C C . SER A 1 88 ? -5.548 3.512 23.013 1.00 75.44 88 SER A C 1
ATOM 702 O O . SER A 1 88 ? -6.499 3.455 22.237 1.00 75.44 88 SER A O 1
ATOM 704 N N . LEU A 1 89 ? -5.283 4.607 23.729 1.00 72.88 89 LEU A N 1
ATOM 705 C CA . LEU A 1 89 ? -5.994 5.876 23.532 1.00 72.88 89 LEU A CA 1
ATOM 706 C C . LEU A 1 89 ? -5.432 6.680 22.348 1.00 72.88 89 LEU A C 1
ATOM 708 O O . LEU A 1 89 ? -5.960 7.735 21.998 1.00 72.88 89 LEU A O 1
ATOM 712 N N . ARG A 1 90 ? -4.335 6.203 21.748 1.00 76.75 90 ARG A N 1
ATOM 713 C CA . ARG A 1 90 ? -3.621 6.886 20.670 1.00 76.75 90 ARG A CA 1
ATOM 714 C C . ARG A 1 90 ? -4.349 6.679 19.352 1.00 76.75 90 ARG A C 1
ATOM 716 O O . ARG A 1 90 ? -4.808 5.583 19.050 1.00 76.75 90 ARG A O 1
ATOM 723 N N . GLU A 1 91 ? -4.369 7.723 18.534 1.00 76.06 91 GLU A N 1
ATOM 724 C CA . GLU A 1 91 ? -4.941 7.669 17.190 1.00 76.06 91 GLU A CA 1
ATOM 725 C C . GLU A 1 91 ? -4.305 6.555 16.353 1.00 76.06 91 GLU A C 1
ATOM 727 O O . GLU A 1 91 ? -3.079 6.390 16.334 1.00 76.06 91 GLU A O 1
ATOM 732 N N . ALA A 1 92 ? -5.146 5.810 15.639 1.00 83.69 92 ALA A N 1
ATOM 733 C CA . ALA A 1 92 ? -4.734 4.768 14.715 1.00 83.69 92 ALA A CA 1
ATOM 734 C C . ALA A 1 92 ? -5.029 5.194 13.273 1.00 83.69 92 ALA A C 1
ATOM 736 O O . ALA A 1 92 ? -6.030 5.843 12.976 1.00 83.69 92 ALA A O 1
ATOM 737 N N . SER A 1 93 ? -4.143 4.814 12.366 1.00 82.81 93 SER A N 1
ATOM 738 C CA . SER A 1 93 ? -4.277 5.009 10.931 1.00 82.81 93 SER A CA 1
ATOM 739 C C . SER A 1 93 ? -4.406 3.654 10.251 1.00 82.81 93 SER A C 1
ATOM 741 O O . SER A 1 93 ? -3.701 2.701 10.604 1.00 82.81 93 SER A O 1
ATOM 743 N N . VAL A 1 94 ? -5.314 3.571 9.282 1.00 82.62 94 VAL A N 1
ATOM 744 C CA . VAL A 1 94 ? -5.516 2.383 8.452 1.00 82.62 94 VAL A CA 1
ATOM 745 C C . VAL A 1 94 ? -4.745 2.610 7.159 1.00 82.62 94 VAL A C 1
ATOM 747 O O . VAL A 1 94 ? -5.037 3.524 6.392 1.00 82.62 94 VAL A O 1
ATOM 750 N N . LEU A 1 95 ? -3.730 1.789 6.912 1.00 84.75 95 LEU A N 1
ATOM 751 C CA . LEU A 1 95 ? -2.972 1.840 5.669 1.00 84.75 95 LEU A CA 1
ATOM 752 C C . LEU A 1 95 ? -3.835 1.365 4.500 1.00 84.75 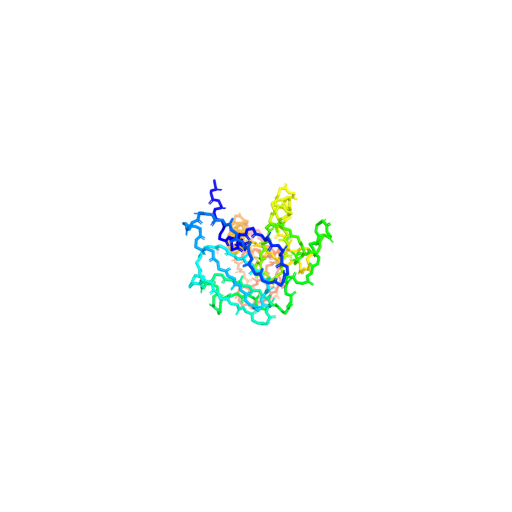95 LEU A C 1
ATOM 754 O O . LEU A 1 95 ? -4.775 0.595 4.667 1.00 84.75 95 LEU A O 1
ATOM 758 N N . ARG A 1 96 ? -3.442 1.715 3.274 1.00 80.81 96 ARG A N 1
ATOM 759 C CA . ARG A 1 96 ? -4.174 1.292 2.064 1.00 80.81 96 ARG A CA 1
ATOM 760 C C . ARG A 1 96 ? -4.176 -0.212 1.817 1.00 80.81 96 ARG A C 1
ATOM 762 O O . ARG A 1 96 ? -5.057 -0.712 1.137 1.00 80.81 96 ARG A O 1
ATOM 769 N N . CYS A 1 97 ? -3.225 -0.939 2.397 1.00 82.75 97 CYS A N 1
ATOM 770 C CA . CYS A 1 97 ? -3.252 -2.400 2.410 1.00 82.75 97 CYS A CA 1
ATOM 771 C C . CYS A 1 97 ? -4.252 -2.985 3.423 1.00 82.75 97 CYS A C 1
ATOM 773 O O . CYS A 1 97 ? -4.371 -4.198 3.481 1.00 82.75 97 CYS A O 1
ATOM 775 N N . GLY A 1 98 ? -4.926 -2.160 4.232 1.00 80.62 98 GLY A N 1
ATOM 776 C CA . GLY A 1 98 ? -5.887 -2.559 5.264 1.00 80.62 98 GLY A CA 1
ATOM 777 C C . GLY A 1 98 ? -5.290 -2.807 6.656 1.00 80.62 98 GLY A C 1
ATOM 778 O O . GLY A 1 98 ? -6.045 -2.949 7.617 1.00 80.62 98 GLY A O 1
ATOM 779 N N . HIS A 1 99 ? -3.959 -2.844 6.798 1.00 86.00 99 HIS A N 1
ATOM 780 C CA . HIS A 1 99 ? -3.298 -2.971 8.103 1.00 86.00 99 HIS A CA 1
ATOM 781 C C . HIS A 1 99 ? -3.329 -1.657 8.882 1.00 86.00 99 HIS A C 1
ATOM 783 O O . HIS A 1 99 ? -3.154 -0.583 8.307 1.00 86.00 99 HIS A O 1
ATOM 789 N N . THR A 1 100 ? -3.473 -1.741 10.199 1.00 86.50 100 THR A N 1
ATOM 790 C CA . THR A 1 100 ? -3.553 -0.576 11.087 1.00 86.50 100 THR A CA 1
ATOM 791 C C . THR A 1 100 ? -2.300 -0.399 11.932 1.00 86.50 100 THR A C 1
ATOM 793 O O . THR A 1 100 ? -1.657 -1.367 12.334 1.00 86.50 100 THR A O 1
ATOM 796 N N . MET A 1 101 ? -1.958 0.849 12.238 1.00 88.81 101 MET A N 1
ATOM 797 C CA . MET A 1 101 ? -0.898 1.215 13.184 1.00 88.81 101 MET A CA 1
ATOM 798 C C . MET A 1 101 ? -1.213 2.560 13.838 1.00 88.81 101 MET A C 1
ATOM 800 O O . MET A 1 101 ? -2.059 3.295 13.340 1.00 88.81 101 MET A O 1
ATOM 804 N N . HIS A 1 102 ? -0.521 2.933 14.914 1.00 88.81 102 HIS A N 1
ATOM 805 C CA . HIS A 1 102 ? -0.682 4.276 15.477 1.00 88.81 102 HIS A CA 1
ATOM 806 C C . HIS A 1 102 ? -0.278 5.363 14.474 1.00 88.81 102 HIS A C 1
ATOM 808 O O . HIS A 1 102 ? 0.752 5.239 13.812 1.00 88.81 102 HIS A O 1
ATOM 814 N N . LEU A 1 103 ? -1.031 6.463 14.422 1.00 86.44 103 LEU A N 1
ATOM 815 C CA . LEU A 1 103 ? -0.759 7.604 13.544 1.00 86.44 103 LEU A CA 1
ATOM 816 C C . LEU A 1 103 ? 0.618 8.222 13.831 1.00 86.44 103 LEU A C 1
ATOM 818 O O . LEU A 1 103 ? 1.370 8.538 12.914 1.00 86.44 103 LEU A O 1
ATOM 822 N N . GLN A 1 104 ? 0.991 8.318 15.108 1.00 88.81 104 GLN A N 1
ATOM 823 C CA . GLN A 1 104 ? 2.319 8.787 15.504 1.00 88.81 104 GLN A CA 1
ATOM 824 C C . GLN A 1 104 ? 3.429 7.871 14.964 1.00 88.81 104 GLN A C 1
ATOM 826 O O . GLN A 1 104 ? 4.408 8.354 14.401 1.00 88.81 104 GLN A O 1
ATOM 831 N N . CYS A 1 105 ? 3.254 6.552 15.092 1.00 90.31 105 CYS A N 1
ATOM 832 C CA . CYS A 1 105 ? 4.208 5.570 14.577 1.00 90.31 105 CYS A CA 1
ATOM 833 C C . CYS A 1 105 ? 4.269 5.590 13.045 1.00 90.31 105 CYS A C 1
ATOM 835 O O . CYS A 1 105 ? 5.339 5.432 12.468 1.00 90.31 105 CYS A O 1
ATOM 837 N N . PHE A 1 106 ? 3.137 5.834 12.382 1.00 89.06 106 PHE A N 1
ATOM 838 C CA . PHE A 1 106 ? 3.087 6.049 10.943 1.00 89.06 106 PHE A CA 1
ATOM 839 C C . PHE A 1 106 ? 3.920 7.273 10.532 1.00 89.06 106 PHE A C 1
ATOM 841 O O . PHE A 1 106 ? 4.752 7.169 9.636 1.00 89.06 106 PHE A O 1
ATOM 848 N N . HIS A 1 107 ? 3.779 8.412 11.216 1.00 87.50 107 HIS A N 1
ATOM 849 C CA . HIS A 1 107 ? 4.596 9.597 10.932 1.00 87.50 107 HIS A CA 1
ATOM 850 C C . HIS A 1 107 ? 6.088 9.377 11.204 1.00 87.50 107 HIS A C 1
ATOM 852 O O . HIS A 1 107 ? 6.922 9.852 10.436 1.00 87.50 107 HIS A O 1
ATOM 858 N N . GLU A 1 108 ? 6.446 8.656 12.266 1.00 90.31 108 GLU A N 1
ATOM 859 C CA . GLU A 1 108 ? 7.839 8.272 12.528 1.00 90.31 108 GLU A CA 1
ATOM 860 C C . GLU A 1 108 ? 8.397 7.385 11.414 1.00 90.31 108 GLU A C 1
ATOM 862 O O . GLU A 1 108 ? 9.489 7.640 10.914 1.00 90.31 108 GLU A O 1
ATOM 867 N N . MET A 1 109 ? 7.619 6.406 10.952 1.00 89.81 109 MET A N 1
ATOM 868 C CA . MET A 1 109 ? 7.979 5.552 9.821 1.00 89.81 109 MET A CA 1
ATOM 869 C C . MET A 1 109 ? 8.260 6.377 8.551 1.00 89.81 109 MET A C 1
ATOM 871 O O . MET A 1 109 ? 9.271 6.147 7.884 1.00 89.81 109 MET A O 1
ATOM 875 N N . LEU A 1 110 ? 7.427 7.384 8.258 1.00 86.69 110 LEU A N 1
ATOM 876 C CA . LEU A 1 110 ? 7.642 8.298 7.129 1.00 86.69 110 LEU A CA 1
ATOM 877 C C . LEU A 1 110 ? 8.913 9.141 7.272 1.00 86.69 110 LEU A C 1
ATOM 879 O O . LEU A 1 110 ? 9.615 9.340 6.286 1.00 86.69 110 LEU A O 1
ATOM 883 N N . LYS A 1 111 ? 9.240 9.604 8.485 1.00 87.94 111 LYS A N 1
ATOM 884 C CA . LYS A 1 111 ? 10.473 10.369 8.753 1.00 87.94 111 LYS A CA 1
ATOM 885 C C . LYS A 1 111 ? 11.753 9.560 8.522 1.00 87.94 111 LYS A C 1
ATOM 887 O O . LYS A 1 111 ? 12.808 10.153 8.337 1.00 87.94 111 LYS A O 1
ATOM 892 N N . HIS A 1 112 ? 11.668 8.231 8.550 1.00 88.25 112 HIS A N 1
ATOM 893 C CA . HIS A 1 112 ? 12.785 7.316 8.293 1.00 88.25 112 HIS A CA 1
ATOM 894 C C . HIS A 1 112 ? 12.798 6.757 6.857 1.00 88.25 112 HIS A C 1
ATOM 896 O O . HIS A 1 112 ? 13.413 5.712 6.609 1.00 88.25 112 HIS A O 1
ATOM 902 N N . ASP A 1 113 ? 12.097 7.414 5.926 1.00 83.38 113 ASP A N 1
ATOM 903 C CA . ASP A 1 113 ? 11.985 7.024 4.515 1.00 83.38 113 ASP A CA 1
ATOM 904 C C . ASP A 1 113 ? 11.487 5.578 4.321 1.00 83.38 113 ASP A C 1
ATOM 906 O O . ASP A 1 113 ? 11.905 4.852 3.412 1.00 83.38 113 ASP A O 1
ATOM 910 N N . LYS A 1 114 ? 10.602 5.109 5.212 1.00 86.00 114 LYS A N 1
ATOM 911 C CA . LYS A 1 114 ? 9.959 3.793 5.105 1.00 86.00 114 LYS A CA 1
ATOM 912 C C . LYS A 1 114 ? 8.557 3.951 4.524 1.00 86.00 114 LYS A C 1
ATOM 914 O O . LYS A 1 114 ? 7.606 4.299 5.215 1.00 86.00 114 LYS A O 1
ATOM 919 N N . PHE A 1 115 ? 8.433 3.663 3.229 1.00 86.19 115 PHE A N 1
ATOM 920 C CA . PHE A 1 115 ? 7.187 3.824 2.464 1.00 86.19 115 PHE A CA 1
ATOM 921 C C . PHE A 1 115 ? 6.416 2.514 2.235 1.00 86.19 115 PHE A C 1
ATOM 923 O O . PHE A 1 115 ? 5.503 2.448 1.408 1.00 86.19 115 PHE A O 1
ATOM 930 N N . THR A 1 116 ? 6.777 1.456 2.956 1.00 88.94 116 THR A N 1
ATOM 931 C CA . THR A 1 116 ? 6.178 0.123 2.839 1.00 88.94 116 THR A CA 1
ATOM 932 C C . THR A 1 116 ? 5.559 -0.301 4.161 1.00 88.94 116 THR A C 1
ATOM 934 O O . THR A 1 116 ? 6.062 0.015 5.237 1.00 88.94 116 THR A O 1
ATOM 937 N N . CYS A 1 117 ? 4.439 -1.015 4.089 1.00 87.75 117 CYS A N 1
ATOM 938 C CA . CYS A 1 117 ? 3.799 -1.566 5.273 1.00 87.75 117 CYS A CA 1
ATOM 939 C C . CYS A 1 117 ? 4.737 -2.590 5.942 1.00 87.75 117 CYS A C 1
ATOM 941 O O . CYS A 1 117 ? 5.159 -3.532 5.270 1.00 87.75 117 CYS A O 1
ATOM 943 N N . PRO A 1 118 ? 5.014 -2.494 7.253 1.00 86.94 118 PRO A N 1
ATOM 944 C CA . PRO A 1 118 ? 5.873 -3.456 7.946 1.00 86.94 118 PRO A CA 1
ATOM 945 C C . PRO A 1 118 ? 5.254 -4.861 8.056 1.00 86.94 118 PRO A C 1
ATOM 947 O O . PRO A 1 118 ? 5.981 -5.818 8.287 1.00 86.94 118 PRO A O 1
ATOM 950 N N . MET A 1 119 ? 3.935 -4.999 7.858 1.00 86.00 119 MET A N 1
ATOM 951 C CA . MET A 1 119 ? 3.225 -6.282 7.970 1.00 86.00 119 MET A CA 1
ATOM 952 C C . MET A 1 119 ? 3.175 -7.075 6.661 1.00 86.00 119 MET A C 1
ATOM 954 O O . MET A 1 119 ? 3.139 -8.299 6.684 1.00 86.00 119 MET A O 1
ATOM 958 N N . CYS A 1 120 ? 3.145 -6.392 5.514 1.00 87.62 120 CYS A N 1
ATOM 959 C CA . CYS A 1 120 ? 2.928 -7.037 4.210 1.00 87.62 120 CYS A CA 1
ATOM 960 C C . CYS A 1 120 ? 3.788 -6.474 3.072 1.00 87.62 120 CYS A C 1
ATOM 962 O O . CYS A 1 120 ? 3.634 -6.882 1.925 1.00 87.62 120 CYS A O 1
ATOM 964 N N . SER A 1 121 ? 4.655 -5.504 3.362 1.00 87.25 121 SER A N 1
ATOM 965 C CA . SER A 1 121 ? 5.571 -4.854 2.414 1.00 87.25 121 SER A CA 1
ATOM 966 C C . SER A 1 121 ? 4.918 -4.109 1.240 1.00 87.25 121 SER A C 1
ATOM 968 O O . SER A 1 121 ? 5.630 -3.557 0.404 1.00 87.25 121 SER A O 1
ATOM 970 N N . VAL A 1 122 ? 3.586 -4.006 1.196 1.00 85.88 122 VAL A N 1
ATOM 971 C CA . VAL A 1 122 ? 2.855 -3.207 0.199 1.00 85.88 122 VAL A CA 1
ATOM 972 C C . VAL A 1 122 ? 3.142 -1.713 0.390 1.00 85.88 122 VAL A C 1
ATOM 974 O O . VAL A 1 122 ? 3.214 -1.225 1.522 1.00 85.88 122 VAL A O 1
ATOM 977 N N . SER A 1 123 ? 3.287 -0.972 -0.711 1.00 84.94 123 SER A N 1
ATOM 978 C CA . SER A 1 123 ? 3.525 0.475 -0.703 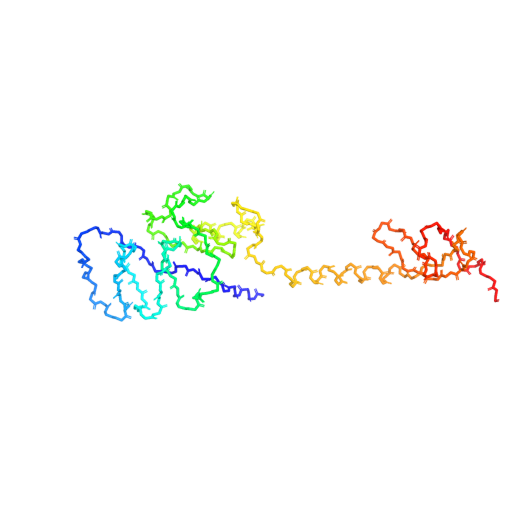1.00 84.94 123 SER A CA 1
ATOM 979 C C . SER A 1 123 ? 2.350 1.255 -0.111 1.00 84.94 123 SER A C 1
ATOM 981 O O . SER A 1 123 ? 1.196 1.088 -0.519 1.00 84.94 123 SER A O 1
ATOM 983 N N . ILE A 1 124 ? 2.646 2.173 0.807 1.00 84.06 124 ILE A N 1
ATOM 984 C CA . ILE A 1 124 ? 1.625 2.986 1.479 1.00 84.06 124 ILE A CA 1
ATOM 985 C C . ILE A 1 124 ? 1.181 4.204 0.649 1.00 84.06 124 ILE A C 1
ATOM 987 O O . ILE A 1 124 ? 0.094 4.706 0.903 1.00 84.06 124 ILE A O 1
ATOM 991 N N . PHE A 1 125 ? 1.952 4.613 -0.372 1.00 77.38 125 PHE A N 1
ATOM 992 C CA . PHE A 1 125 ? 1.660 5.722 -1.306 1.00 77.38 125 PHE A CA 1
ATOM 993 C C . PHE A 1 125 ? 1.408 5.237 -2.729 1.00 77.38 125 PHE A C 1
ATOM 995 O O . PHE A 1 125 ? 1.801 4.127 -3.095 1.00 77.38 125 PHE A O 1
ATOM 1002 N N . ASP A 1 126 ? 0.624 6.000 -3.500 1.00 71.25 126 ASP A N 1
ATOM 1003 C CA . ASP A 1 126 ? 0.317 5.637 -4.881 1.00 71.25 126 ASP A CA 1
ATOM 1004 C C . ASP A 1 126 ? 1.580 5.863 -5.704 1.00 71.25 126 ASP A C 1
ATOM 1006 O O . ASP A 1 126 ? 1.934 6.990 -6.053 1.00 71.25 126 ASP A O 1
ATOM 1010 N N . MET A 1 127 ? 2.295 4.768 -5.944 1.00 72.81 127 MET A N 1
ATOM 1011 C CA . MET A 1 127 ? 3.557 4.789 -6.664 1.00 72.81 127 MET A CA 1
ATOM 1012 C C . MET A 1 127 ? 3.347 4.944 -8.170 1.00 72.81 127 MET A C 1
ATOM 1014 O O . MET A 1 127 ? 4.330 5.080 -8.883 1.00 72.81 127 MET A O 1
ATOM 1018 N N . GLU A 1 128 ? 2.115 4.969 -8.685 1.00 77.94 128 GLU A N 1
ATOM 1019 C CA . GLU A 1 128 ? 1.858 4.998 -10.126 1.00 77.94 128 GLU A CA 1
ATOM 1020 C C . GLU A 1 128 ? 2.481 6.232 -10.804 1.00 77.94 128 GLU A C 1
ATOM 1022 O O . GLU A 1 128 ? 3.084 6.129 -11.869 1.00 77.94 128 GLU A O 1
ATOM 1027 N N . LYS A 1 129 ? 2.418 7.417 -10.175 1.00 75.62 129 LYS A N 1
ATOM 1028 C CA . LYS A 1 129 ? 3.101 8.624 -10.691 1.00 75.62 129 LYS A CA 1
ATOM 1029 C C . LYS A 1 129 ? 4.625 8.489 -10.666 1.00 75.62 129 LYS A C 1
ATOM 1031 O O . LYS A 1 129 ? 5.279 8.913 -11.613 1.00 75.62 129 LYS A O 1
ATOM 1036 N N . PHE A 1 130 ? 5.173 7.898 -9.606 1.00 75.06 130 PHE A N 1
ATOM 1037 C CA . PHE A 1 130 ? 6.613 7.685 -9.464 1.00 75.06 130 PHE A CA 1
ATOM 1038 C C . PHE A 1 130 ? 7.136 6.666 -10.484 1.00 75.06 130 PHE A C 1
ATOM 1040 O O . PHE A 1 130 ? 8.130 6.918 -11.155 1.00 75.06 130 PHE A O 1
ATOM 1047 N N . LEU A 1 131 ? 6.426 5.551 -10.653 1.00 77.50 131 LEU A N 1
ATOM 1048 C CA . LEU A 1 131 ? 6.742 4.515 -11.632 1.00 77.50 131 LEU A CA 1
ATOM 1049 C C . LEU A 1 131 ? 6.662 5.063 -13.058 1.00 77.50 131 LEU A C 1
ATOM 1051 O O . LEU A 1 131 ? 7.604 4.880 -13.816 1.00 77.50 13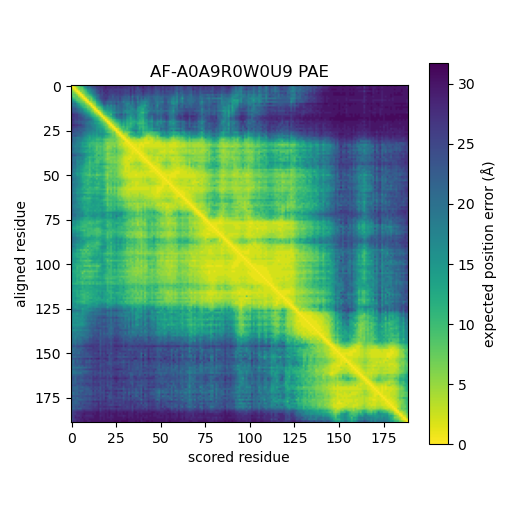1 LEU A O 1
ATOM 1055 N N . ARG A 1 132 ? 5.624 5.846 -13.390 1.00 83.06 132 ARG A N 1
ATOM 1056 C CA . ARG A 1 132 ? 5.543 6.533 -14.691 1.00 83.06 132 ARG A CA 1
ATOM 1057 C C . ARG A 1 132 ? 6.724 7.466 -14.951 1.00 83.06 132 ARG A C 1
ATOM 1059 O O . ARG A 1 132 ? 7.203 7.534 -16.078 1.00 83.06 132 ARG A O 1
ATOM 1066 N N . ALA A 1 133 ? 7.186 8.197 -13.936 1.00 80.31 133 ALA A N 1
ATOM 1067 C CA . ALA A 1 133 ? 8.357 9.060 -14.075 1.00 80.31 133 ALA A CA 1
ATOM 1068 C C . ALA A 1 133 ? 9.634 8.240 -14.328 1.00 80.31 133 ALA A C 1
ATOM 1070 O O . ALA A 1 133 ? 10.414 8.584 -15.213 1.00 80.31 133 ALA A O 1
ATOM 1071 N N . LEU A 1 134 ? 9.811 7.124 -13.613 1.00 78.88 134 LEU A N 1
ATOM 1072 C CA . LEU A 1 134 ? 10.918 6.195 -13.849 1.00 78.88 134 LEU A CA 1
ATOM 1073 C C . LEU A 1 134 ? 10.872 5.583 -15.253 1.00 78.88 134 LEU A C 1
ATOM 1075 O O . LEU A 1 134 ? 11.901 5.540 -15.925 1.00 78.88 134 LEU A O 1
ATOM 1079 N N . ASP A 1 135 ? 9.700 5.149 -15.714 1.00 81.00 135 ASP A N 1
ATOM 1080 C CA . ASP A 1 135 ? 9.521 4.602 -17.061 1.00 81.00 135 ASP A CA 1
ATOM 1081 C C . ASP A 1 135 ? 9.892 5.644 -18.124 1.00 81.00 135 ASP A C 1
ATOM 1083 O O . ASP A 1 135 ? 10.657 5.345 -19.041 1.00 81.00 135 ASP A O 1
ATOM 1087 N N . ALA A 1 136 ? 9.452 6.894 -17.954 1.00 83.19 136 ALA A N 1
ATOM 1088 C CA . ALA A 1 136 ? 9.809 7.991 -18.851 1.00 83.19 136 ALA A CA 1
ATOM 1089 C C . ALA A 1 136 ? 11.323 8.277 -18.860 1.00 83.19 136 ALA A C 1
ATOM 1091 O O . ALA A 1 136 ? 11.901 8.519 -19.920 1.00 83.19 136 ALA A O 1
ATOM 1092 N N . GLU A 1 137 ? 11.999 8.221 -17.708 1.00 82.38 137 GLU A N 1
ATOM 1093 C CA . GLU A 1 137 ? 13.461 8.352 -17.640 1.00 82.38 137 GLU A CA 1
ATOM 1094 C C . GLU A 1 137 ? 14.186 7.194 -18.336 1.00 82.38 137 GLU A C 1
ATOM 1096 O O . GLU A 1 137 ? 15.206 7.398 -19.004 1.00 82.38 137 GLU A O 1
ATOM 1101 N N . ILE A 1 138 ? 13.677 5.971 -18.184 1.00 77.75 138 ILE A N 1
ATOM 1102 C CA . ILE A 1 138 ? 14.202 4.775 -18.844 1.00 77.75 138 ILE A CA 1
ATOM 1103 C C . ILE A 1 138 ? 14.052 4.915 -20.366 1.00 77.75 138 ILE A C 1
ATOM 1105 O O . ILE A 1 138 ? 15.029 4.740 -21.099 1.00 77.75 138 ILE A O 1
ATOM 1109 N N . GLU A 1 139 ? 12.871 5.301 -20.847 1.00 78.06 139 GLU A N 1
ATOM 1110 C CA . GLU A 1 139 ? 12.606 5.576 -22.263 1.00 78.06 139 GLU A CA 1
ATOM 1111 C C . GLU A 1 139 ? 13.492 6.700 -22.811 1.00 78.06 139 GLU A C 1
ATOM 1113 O O . GLU A 1 139 ? 14.099 6.552 -23.878 1.00 78.06 139 GLU A O 1
ATOM 1118 N N . ALA A 1 140 ? 13.646 7.795 -22.062 1.00 78.12 140 ALA A N 1
ATOM 1119 C CA . ALA A 1 140 ? 14.527 8.895 -22.431 1.00 78.12 140 ALA A CA 1
ATOM 1120 C C . ALA A 1 140 ? 15.984 8.426 -22.544 1.00 78.12 140 ALA A C 1
ATOM 1122 O O . ALA A 1 140 ? 16.651 8.732 -23.534 1.00 78.12 140 ALA A O 1
ATOM 1123 N N . LYS A 1 141 ? 16.481 7.611 -21.604 1.00 74.25 141 LYS A N 1
ATOM 1124 C CA . LYS A 1 141 ? 17.825 7.011 -21.699 1.00 74.25 141 LYS A CA 1
ATOM 1125 C C . LYS A 1 141 ? 17.988 6.178 -22.971 1.00 74.25 141 LYS A C 1
ATOM 1127 O O . LYS A 1 141 ? 19.007 6.318 -23.649 1.00 74.25 141 LYS A O 1
ATOM 1132 N N . PHE A 1 142 ? 16.996 5.370 -23.348 1.00 68.62 142 PHE A N 1
ATOM 1133 C CA . PHE A 1 142 ? 17.042 4.618 -24.608 1.00 68.62 142 PHE A CA 1
ATOM 1134 C C . PHE A 1 142 ? 17.064 5.527 -25.838 1.00 68.62 142 PHE A C 1
ATOM 1136 O O . PHE A 1 142 ? 17.810 5.258 -26.785 1.00 68.62 142 PHE A O 1
ATOM 1143 N N . LEU A 1 143 ? 16.299 6.620 -25.822 1.00 68.12 143 LEU A N 1
ATOM 1144 C CA . LEU A 1 143 ? 16.305 7.603 -26.902 1.00 68.12 143 LEU A CA 1
ATOM 1145 C C . LEU A 1 143 ? 17.665 8.310 -27.018 1.00 68.12 143 LEU A C 1
ATOM 1147 O O . LEU A 1 143 ? 18.189 8.437 -28.127 1.00 68.12 143 LEU A O 1
ATOM 1151 N N . HIS A 1 144 ? 18.268 8.684 -25.885 1.00 70.00 144 HIS A N 1
ATOM 1152 C CA . HIS A 1 144 ? 19.595 9.303 -25.800 1.00 70.00 144 HIS A CA 1
ATOM 1153 C C . HIS A 1 144 ? 20.722 8.387 -26.299 1.00 70.00 144 HIS A C 1
ATOM 1155 O O . HIS A 1 144 ? 21.651 8.866 -26.947 1.00 70.00 144 HIS A O 1
ATOM 1161 N N . MET A 1 145 ? 20.650 7.073 -26.051 1.00 71.06 145 MET A N 1
ATOM 1162 C CA . MET A 1 145 ? 21.624 6.106 -26.590 1.00 71.06 145 MET A CA 1
ATOM 1163 C C . MET A 1 145 ? 21.600 6.030 -28.124 1.00 71.06 145 MET A C 1
ATOM 1165 O O . MET A 1 145 ? 22.552 5.532 -28.732 1.00 71.06 145 MET A O 1
ATOM 1169 N N . GLY A 1 146 ? 20.526 6.524 -28.746 1.00 70.12 146 GLY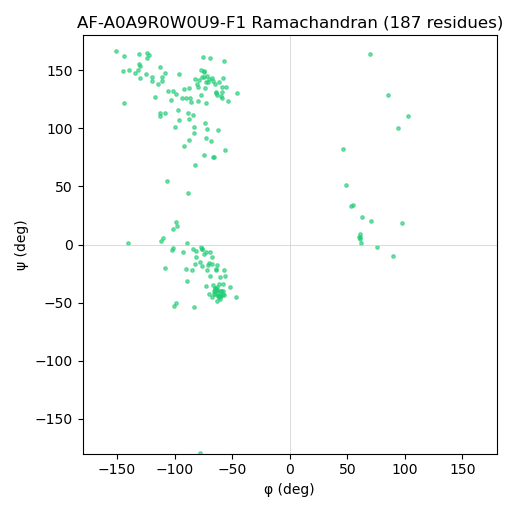 A N 1
ATOM 1170 C CA . GLY A 1 146 ? 20.346 6.538 -30.185 1.00 70.12 146 GLY A CA 1
ATOM 1171 C C . GLY A 1 146 ? 20.120 5.144 -30.774 1.00 70.12 146 GLY A C 1
ATOM 1172 O O . GLY A 1 146 ? 20.384 4.099 -30.172 1.00 70.12 146 GLY A O 1
ATOM 1173 N N . LYS A 1 147 ? 19.615 5.114 -32.009 1.00 77.81 147 LYS A N 1
ATOM 1174 C CA . LYS A 1 147 ? 19.506 3.862 -32.764 1.00 77.81 147 LYS A CA 1
ATOM 1175 C C . LYS A 1 147 ? 20.887 3.485 -33.307 1.00 77.81 147 LYS A C 1
ATOM 1177 O O . LYS A 1 147 ? 21.521 4.291 -33.985 1.00 77.81 147 LYS A O 1
ATOM 1182 N N . GLY A 1 148 ? 21.319 2.253 -33.063 1.00 81.00 148 GLY A N 1
ATOM 1183 C CA . GLY A 1 148 ? 22.537 1.695 -33.656 1.00 81.00 148 GLY A CA 1
ATOM 1184 C C . GLY A 1 148 ? 22.214 0.873 -34.898 1.00 81.00 148 GLY A C 1
ATOM 1185 O O . GLY A 1 148 ? 21.167 0.225 -34.946 1.00 81.00 148 GLY A O 1
ATOM 1186 N N . TRP A 1 149 ? 23.110 0.880 -35.885 1.00 84.69 149 TRP A N 1
ATOM 1187 C CA . TRP A 1 149 ? 23.018 -0.036 -37.017 1.00 84.69 149 TRP A CA 1
ATOM 1188 C C . TRP A 1 149 ? 23.405 -1.451 -36.590 1.00 84.69 149 TRP A C 1
ATOM 1190 O O . TRP A 1 149 ? 24.395 -1.662 -35.878 1.00 84.69 149 TRP A O 1
ATOM 1200 N N . ILE A 1 150 ? 22.601 -2.415 -37.022 1.00 87.88 150 ILE A N 1
ATOM 1201 C CA . ILE A 1 150 ? 22.839 -3.839 -36.829 1.00 87.88 150 ILE A CA 1
ATOM 1202 C C . ILE A 1 150 ? 22.648 -4.598 -38.135 1.00 87.88 150 ILE A C 1
ATOM 1204 O O . ILE A 1 150 ? 21.806 -4.222 -38.944 1.00 87.88 150 ILE A O 1
ATOM 1208 N N . VAL A 1 151 ? 23.374 -5.701 -38.280 1.00 90.44 151 VAL A N 1
ATOM 1209 C CA . VAL A 1 151 ? 23.097 -6.752 -39.265 1.00 90.44 151 VAL A CA 1
ATOM 1210 C C . VAL A 1 151 ? 22.511 -7.943 -38.521 1.00 90.44 151 VAL A C 1
ATOM 1212 O O . VAL A 1 151 ? 23.034 -8.343 -37.477 1.00 90.44 151 VAL A O 1
ATOM 1215 N N . CYS A 1 152 ? 21.410 -8.500 -39.016 1.00 90.75 152 CYS A N 1
ATOM 1216 C CA . CYS A 1 152 ? 20.832 -9.710 -38.450 1.00 90.75 152 CYS A CA 1
ATOM 1217 C C . CYS A 1 152 ? 21.414 -10.953 -39.119 1.00 90.75 152 CYS A C 1
ATOM 1219 O O . CYS A 1 152 ? 21.284 -11.123 -40.322 1.00 90.75 152 CYS A O 1
ATOM 1221 N N . ASN A 1 153 ? 21.955 -11.885 -38.338 1.00 87.81 153 ASN A N 1
ATOM 1222 C CA . ASN A 1 153 ? 22.525 -13.127 -38.869 1.00 87.81 153 ASN A CA 1
ATOM 1223 C C . ASN A 1 153 ? 21.457 -14.167 -39.271 1.00 87.81 153 ASN A C 1
ATOM 1225 O O . ASN A 1 153 ? 21.802 -15.260 -39.704 1.00 87.81 153 ASN A O 1
ATOM 1229 N N . HIS A 1 154 ? 20.167 -13.873 -39.066 1.00 88.56 154 HIS A N 1
ATOM 1230 C CA . HIS A 1 154 ? 19.058 -14.755 -39.449 1.00 88.56 154 HIS A CA 1
ATOM 1231 C C . HIS A 1 154 ? 18.426 -14.348 -40.780 1.00 88.56 154 HIS A C 1
ATOM 1233 O O . HIS A 1 154 ? 18.257 -15.190 -41.655 1.00 88.56 154 HIS A O 1
ATOM 1239 N N . CYS A 1 155 ? 18.080 -13.067 -40.937 1.00 90.31 155 CYS A N 1
ATOM 1240 C CA . CYS A 1 155 ? 17.479 -12.555 -42.172 1.00 90.31 155 CYS A CA 1
ATOM 1241 C C . CYS A 1 155 ? 18.469 -11.807 -43.070 1.00 90.31 155 CYS A C 1
ATOM 1243 O O . CYS A 1 155 ? 18.087 -11.390 -44.152 1.00 90.31 155 CYS A O 1
ATOM 1245 N N . TRP A 1 156 ? 19.725 -11.643 -42.638 1.00 86.25 156 TRP A N 1
ATOM 1246 C CA . TRP A 1 156 ? 20.795 -10.940 -43.360 1.00 86.25 156 TRP A CA 1
ATOM 1247 C C . TRP A 1 156 ? 20.515 -9.457 -43.648 1.00 86.25 156 TRP A C 1
ATOM 1249 O O . TRP A 1 156 ? 21.331 -8.781 -44.268 1.00 86.25 156 TRP A O 1
ATOM 1259 N N . ASP A 1 157 ? 19.413 -8.921 -43.119 1.00 87.00 157 ASP A N 1
ATOM 1260 C CA . ASP A 1 157 ? 19.059 -7.514 -43.253 1.00 87.00 157 ASP A CA 1
ATOM 1261 C C . ASP A 1 157 ? 19.870 -6.618 -42.322 1.00 87.00 157 ASP A C 1
ATOM 1263 O O . ASP A 1 157 ? 20.217 -6.976 -41.187 1.00 87.00 157 ASP A O 1
ATOM 1267 N N . THR A 1 158 ? 20.076 -5.391 -42.794 1.00 87.19 158 THR A N 1
ATOM 1268 C CA . THR A 1 158 ? 20.668 -4.303 -42.023 1.00 87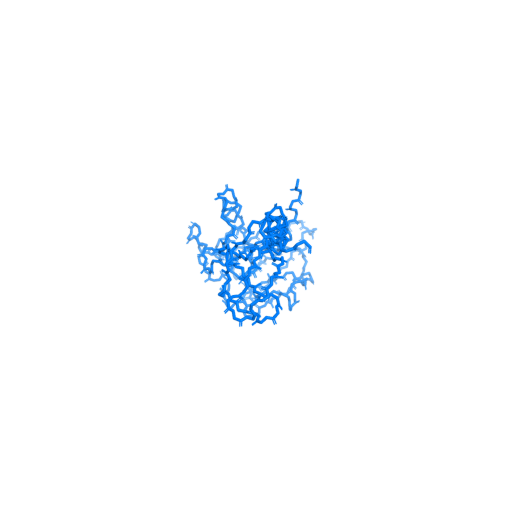.19 158 THR A CA 1
ATOM 1269 C C . THR A 1 158 ? 19.579 -3.336 -41.578 1.00 87.19 158 THR A C 1
ATOM 1271 O O . THR A 1 158 ? 18.831 -2.810 -42.397 1.00 87.19 158 THR A O 1
ATOM 1274 N N . THR A 1 159 ? 19.476 -3.077 -40.277 1.00 85.56 159 THR A N 1
ATOM 1275 C CA . THR A 1 159 ? 18.444 -2.190 -39.727 1.00 85.56 159 THR A CA 1
ATOM 1276 C C . THR A 1 159 ? 18.964 -1.366 -38.554 1.00 85.56 159 THR A C 1
ATOM 1278 O O . THR A 1 159 ? 19.993 -1.681 -37.952 1.00 85.56 159 THR A O 1
ATOM 1281 N N . ARG A 1 160 ? 18.258 -0.281 -38.222 1.00 86.75 160 ARG A N 1
ATOM 1282 C CA . ARG A 1 160 ? 18.610 0.637 -37.135 1.00 86.75 160 ARG A CA 1
ATOM 1283 C C . ARG A 1 160 ? 17.629 0.474 -35.981 1.00 86.75 160 ARG A C 1
ATOM 1285 O O . ARG A 1 160 ? 16.462 0.845 -36.102 1.00 86.75 160 ARG A O 1
ATOM 1292 N N . VAL A 1 161 ? 18.106 -0.023 -34.842 1.00 84.38 161 VAL A N 1
ATOM 1293 C CA . VAL A 1 161 ? 17.247 -0.339 -33.686 1.00 84.38 161 VAL A CA 1
ATOM 1294 C C . VAL A 1 161 ? 17.779 0.266 -32.393 1.00 84.38 161 VAL A C 1
ATOM 1296 O O . VAL A 1 161 ? 18.982 0.509 -32.246 1.00 84.38 161 VAL A O 1
ATOM 1299 N N . TYR A 1 162 ? 16.869 0.513 -31.452 1.00 81.19 162 TYR A N 1
ATOM 1300 C CA . TYR A 1 162 ? 17.239 0.876 -30.089 1.00 81.19 162 TYR A CA 1
ATOM 1301 C C . TYR A 1 162 ? 17.813 -0.346 -29.356 1.00 81.19 162 TYR A C 1
ATOM 1303 O O . TYR A 1 162 ? 17.377 -1.476 -29.603 1.00 81.19 162 TYR A O 1
ATOM 1311 N N . PRO A 1 163 ? 18.807 -0.154 -28.476 1.00 78.62 163 PRO A N 1
ATOM 1312 C CA . PRO A 1 163 ? 19.200 -1.192 -27.535 1.00 78.62 163 PRO A CA 1
ATOM 1313 C C . PRO A 1 163 ? 18.049 -1.481 -26.560 1.00 78.62 163 PRO A C 1
ATOM 1315 O O . PRO A 1 163 ? 17.391 -0.561 -26.093 1.00 78.62 163 PRO A O 1
ATOM 1318 N N . GLY A 1 164 ? 17.810 -2.757 -26.258 1.00 72.25 164 GLY A N 1
ATOM 1319 C CA . GLY A 1 164 ? 16.928 -3.186 -25.174 1.00 72.25 164 GLY A CA 1
ATOM 1320 C C . GLY A 1 164 ? 17.602 -3.064 -23.804 1.00 72.25 164 GLY A C 1
ATOM 1321 O O . GLY A 1 164 ? 18.767 -2.682 -23.706 1.00 72.25 164 GLY A O 1
ATOM 1322 N N . MET A 1 165 ? 16.882 -3.442 -22.746 1.00 66.06 165 MET A N 1
ATOM 1323 C CA . MET A 1 165 ? 17.279 -3.263 -21.336 1.00 66.06 165 MET A CA 1
ATOM 1324 C C . MET A 1 165 ? 18.682 -3.785 -20.977 1.00 66.06 165 MET A C 1
ATOM 1326 O O . MET A 1 165 ? 19.400 -3.152 -20.214 1.00 66.06 165 MET A O 1
ATOM 1330 N N . THR A 1 166 ? 19.115 -4.898 -21.570 1.00 70.81 166 THR A N 1
ATOM 1331 C CA . THR A 1 166 ? 20.448 -5.503 -21.373 1.00 70.81 166 THR A CA 1
ATOM 1332 C C . THR A 1 166 ? 21.452 -5.141 -22.475 1.00 70.81 166 THR A C 1
ATOM 1334 O O . THR A 1 166 ? 22.459 -5.818 -22.664 1.00 70.81 166 THR A O 1
ATOM 1337 N N . GLY A 1 167 ? 21.171 -4.107 -23.273 1.00 72.94 167 GLY A N 1
ATOM 1338 C CA . GLY A 1 167 ? 21.987 -3.705 -24.424 1.00 72.94 167 GLY A CA 1
ATOM 1339 C C . GLY A 1 167 ? 21.838 -4.603 -25.660 1.00 72.94 167 GLY A C 1
ATOM 1340 O O . GLY A 1 167 ? 22.434 -4.312 -26.707 1.00 72.94 167 GLY A O 1
ATOM 1341 N N . GLN A 1 168 ? 21.034 -5.667 -25.559 1.00 79.00 168 GLN A N 1
ATOM 1342 C CA . GLN A 1 168 ? 20.690 -6.563 -26.662 1.00 79.00 168 GLN A CA 1
ATOM 1343 C C . GLN A 1 168 ? 19.835 -5.836 -27.698 1.00 79.00 168 GLN A C 1
ATOM 1345 O O . GLN A 1 168 ? 18.994 -5.008 -27.358 1.00 79.00 168 GLN A O 1
ATOM 1350 N N . ARG A 1 169 ? 20.036 -6.146 -28.977 1.00 83.06 169 ARG A N 1
ATOM 1351 C CA . ARG A 1 169 ? 19.317 -5.516 -30.086 1.00 83.06 169 ARG A CA 1
ATOM 1352 C C . ARG A 1 169 ? 18.503 -6.570 -30.811 1.00 83.06 169 ARG A C 1
ATOM 1354 O O . ARG A 1 169 ? 19.034 -7.605 -31.204 1.00 83.06 169 ARG A O 1
ATOM 1361 N N . LYS A 1 170 ? 17.212 -6.300 -30.957 1.00 87.38 170 LYS A N 1
ATOM 1362 C CA . LYS A 1 170 ? 16.271 -7.195 -31.619 1.00 87.38 170 LYS A CA 1
ATOM 1363 C C . LYS A 1 170 ? 16.063 -6.728 -33.052 1.00 87.38 170 LYS A C 1
ATOM 1365 O O . LYS A 1 170 ? 15.784 -5.552 -33.271 1.00 87.38 170 LYS A O 1
ATOM 1370 N N . CYS A 1 171 ? 16.199 -7.628 -34.019 1.00 86.19 171 CYS A N 1
ATOM 1371 C CA . CYS A 1 171 ? 15.886 -7.323 -35.411 1.00 86.19 171 CYS A CA 1
ATOM 1372 C C . CYS A 1 171 ? 14.387 -7.005 -35.560 1.00 86.19 171 CYS A C 1
ATOM 1374 O O . CYS A 1 171 ? 13.548 -7.782 -35.106 1.00 86.19 171 CYS A O 1
ATOM 1376 N N . CYS A 1 172 ? 14.033 -5.900 -36.222 1.00 85.44 172 CYS A N 1
ATOM 1377 C CA . CYS A 1 172 ? 12.629 -5.545 -36.458 1.00 85.44 172 CYS A CA 1
ATOM 1378 C C . CYS A 1 172 ? 11.932 -6.438 -37.499 1.00 85.44 172 CYS A C 1
ATOM 1380 O O . CYS A 1 172 ? 10.711 -6.544 -37.462 1.00 85.44 172 CYS A O 1
ATOM 1382 N N . HIS A 1 173 ? 12.689 -7.094 -38.386 1.00 86.12 173 HIS A N 1
ATOM 1383 C CA . HIS A 1 173 ? 12.147 -7.934 -39.460 1.00 86.12 173 HIS A CA 1
ATOM 1384 C C . HIS A 1 173 ? 11.802 -9.345 -38.976 1.00 86.12 173 HIS A C 1
ATOM 1386 O O . HIS A 1 173 ? 10.672 -9.792 -39.130 1.00 86.12 173 HIS A O 1
ATOM 1392 N N . CYS A 1 174 ? 12.759 -10.039 -38.351 1.00 89.44 174 CYS A N 1
ATOM 1393 C CA . CYS A 1 174 ? 12.590 -11.438 -37.941 1.00 89.44 174 CYS A CA 1
ATOM 1394 C C . CYS A 1 174 ? 12.532 -11.648 -36.422 1.00 89.44 174 CYS A C 1
ATOM 1396 O O . CYS A 1 174 ? 12.492 -12.786 -35.966 1.00 89.44 174 CYS A O 1
ATOM 1398 N N . GLN A 1 175 ? 12.567 -10.573 -35.621 1.00 89.12 175 GLN A N 1
ATOM 1399 C CA . GLN A 1 175 ? 12.505 -10.624 -34.152 1.00 89.12 175 GLN A CA 1
ATOM 1400 C C . GLN A 1 175 ? 13.664 -11.402 -33.484 1.00 89.12 175 GLN A C 1
ATOM 1402 O O . GLN A 1 175 ? 13.650 -11.603 -32.270 1.00 89.12 175 GLN A O 1
ATOM 1407 N N . SER A 1 176 ? 14.694 -11.793 -34.242 1.00 87.88 176 SER A N 1
ATOM 1408 C CA . SER A 1 176 ? 15.888 -12.470 -33.730 1.00 87.88 176 SER A CA 1
ATOM 1409 C C . SER A 1 176 ? 16.813 -11.508 -32.977 1.00 87.88 176 SER A C 1
ATOM 1411 O O . SER A 1 176 ? 16.976 -10.348 -33.365 1.00 87.88 176 SER A O 1
ATOM 1413 N N . TYR A 1 177 ? 17.456 -12.008 -31.919 1.00 88.44 177 TYR A N 1
ATOM 1414 C CA . TYR A 1 177 ? 18.506 -11.304 -31.171 1.00 88.44 177 TYR A CA 1
ATOM 1415 C C . TYR A 1 177 ? 19.918 -11.622 -31.681 1.00 88.44 177 TYR A C 1
ATOM 1417 O O . TYR A 1 177 ? 20.881 -10.995 -31.241 1.00 88.44 177 TYR A O 1
ATOM 1425 N N . ASN A 1 178 ? 20.054 -12.564 -32.623 1.00 90.00 178 ASN A N 1
ATOM 1426 C CA . ASN A 1 178 ? 21.326 -12.903 -33.258 1.00 90.00 178 ASN A CA 1
ATOM 1427 C C . ASN A 1 178 ? 21.721 -11.797 -34.253 1.00 90.00 178 ASN A C 1
ATOM 1429 O O . ASN A 1 178 ? 21.493 -11.903 -35.461 1.00 90.00 178 ASN A O 1
ATOM 1433 N N . THR A 1 179 ? 22.226 -10.688 -33.715 1.00 88.75 179 THR A N 1
ATOM 1434 C CA . THR A 1 179 ? 22.539 -9.460 -34.450 1.00 88.75 179 THR A CA 1
ATOM 1435 C C . THR A 1 179 ? 23.955 -8.983 -34.128 1.00 88.75 179 THR A C 1
ATOM 1437 O O . THR A 1 179 ? 24.419 -9.097 -32.993 1.00 88.75 179 THR A O 1
ATOM 1440 N N . CYS A 1 180 ? 24.649 -8.437 -35.125 1.00 88.38 180 CYS A N 1
ATOM 1441 C CA . CYS A 1 180 ? 25.979 -7.849 -34.983 1.00 88.38 180 CYS A CA 1
ATOM 1442 C C . CYS A 1 180 ? 25.904 -6.331 -35.175 1.00 88.38 180 CYS A C 1
ATOM 1444 O O . CYS A 1 180 ? 25.159 -5.855 -36.031 1.00 88.38 180 CYS A O 1
ATOM 1446 N N . ARG A 1 181 ? 26.656 -5.553 -34.386 1.00 85.25 181 ARG A N 1
ATOM 1447 C CA . ARG A 1 181 ? 26.694 -4.090 -34.527 1.00 85.25 181 ARG A CA 1
ATOM 1448 C C . ARG A 1 181 ? 27.615 -3.715 -35.688 1.00 85.25 181 ARG A C 1
ATOM 1450 O O . ARG A 1 181 ? 28.730 -4.215 -35.769 1.00 85.25 181 ARG A O 1
ATOM 1457 N N . VAL A 1 182 ? 27.177 -2.778 -36.519 1.00 83.38 182 VAL A N 1
ATOM 1458 C CA . VAL A 1 182 ? 27.979 -2.225 -37.618 1.00 83.38 182 VAL A CA 1
ATOM 1459 C C . VAL A 1 182 ? 28.163 -0.722 -37.436 1.00 83.38 182 VAL A C 1
ATOM 1461 O O . VAL A 1 182 ? 27.263 -0.018 -36.970 1.00 83.38 182 VAL A O 1
ATOM 1464 N N . ALA A 1 183 ? 29.362 -0.232 -37.754 1.00 72.88 183 ALA A N 1
ATOM 1465 C CA . ALA A 1 183 ? 29.641 1.198 -37.780 1.00 72.88 183 ALA A CA 1
ATOM 1466 C C . ALA A 1 183 ? 28.995 1.836 -39.027 1.00 72.88 183 ALA A C 1
ATOM 1468 O O . ALA A 1 183 ? 28.918 1.178 -40.066 1.00 72.88 183 ALA A O 1
ATOM 1469 N N . PRO A 1 184 ? 28.572 3.115 -38.968 1.00 64.06 184 PRO A N 1
ATOM 1470 C CA . PRO A 1 184 ? 27.958 3.800 -40.110 1.00 64.06 184 PRO A CA 1
ATOM 1471 C C . PRO A 1 184 ? 28.828 3.810 -41.376 1.00 64.06 184 PRO A C 1
ATOM 1473 O O . PRO A 1 184 ? 28.299 3.857 -42.477 1.00 64.06 184 PRO A O 1
ATOM 1476 N N . SER A 1 185 ? 30.152 3.737 -41.224 1.00 60.69 185 SER A N 1
ATOM 1477 C CA . SER A 1 185 ? 31.131 3.752 -42.317 1.00 60.69 185 SER A CA 1
ATOM 1478 C C . SER A 1 185 ? 31.190 2.466 -43.151 1.00 60.69 185 SER A C 1
ATOM 1480 O O . SER A 1 185 ? 31.926 2.430 -44.130 1.00 60.69 185 SER A O 1
ATOM 1482 N N . VAL A 1 186 ? 30.470 1.409 -42.758 1.00 60.53 186 VAL A N 1
ATOM 1483 C CA . VAL A 1 186 ? 30.510 0.077 -43.399 1.00 60.53 186 VAL A CA 1
ATOM 1484 C C . VAL A 1 186 ? 29.200 -0.235 -44.142 1.00 60.53 186 VAL A C 1
ATOM 1486 O O . VAL A 1 186 ? 29.001 -1.345 -44.625 1.00 60.53 186 VAL A O 1
ATOM 1489 N N . LEU A 1 187 ? 28.277 0.726 -44.229 1.00 57.81 187 LEU A N 1
ATOM 1490 C CA . LEU A 1 187 ? 27.021 0.539 -44.950 1.00 57.81 187 LEU A CA 1
ATOM 1491 C C . LEU A 1 187 ? 27.244 0.733 -46.459 1.00 57.81 187 LEU A C 1
ATOM 1493 O O . LEU A 1 187 ? 27.968 1.657 -46.835 1.00 57.81 187 LEU A O 1
ATOM 1497 N N . PRO A 1 188 ? 26.644 -0.104 -47.327 1.00 53.94 188 PRO A N 1
ATOM 1498 C CA . PRO A 1 188 ? 26.610 0.179 -48.758 1.00 53.94 188 PRO A CA 1
ATOM 1499 C C . PRO A 1 188 ? 25.911 1.529 -48.986 1.00 53.94 188 PRO A C 1
ATOM 1501 O O . PRO A 1 188 ? 24.912 1.819 -48.324 1.00 53.94 188 PRO A O 1
ATOM 1504 N N . ALA A 1 189 ? 26.504 2.353 -49.856 1.00 51.75 189 ALA A N 1
ATOM 1505 C CA . ALA A 1 189 ? 26.020 3.690 -50.206 1.00 51.75 189 ALA A CA 1
ATOM 1506 C C . ALA A 1 189 ? 24.607 3.670 -50.805 1.00 51.75 189 ALA A C 1
ATOM 1508 O O . ALA A 1 189 ? 24.287 2.694 -51.523 1.00 51.75 189 ALA A O 1
#

Solvent-accessible surface area (backbone atoms only — not comparable to full-atom values): 11556 Å² total; per-residue (Å²): 133,88,78,83,67,93,67,66,52,51,71,63,67,52,54,90,59,79,90,71,89,78,81,86,66,93,65,68,87,48,33,68,37,73,41,79,91,70,58,38,50,41,57,65,36,66,86,48,41,44,76,38,77,64,29,61,44,73,42,51,52,86,45,60,97,66,59,58,83,36,72,45,35,51,78,38,52,17,88,80,80,62,48,48,47,73,78,42,56,63,52,38,26,54,42,77,84,28,54,47,32,38,43,67,55,51,54,52,37,52,76,68,77,48,59,45,39,92,88,76,62,49,62,64,60,84,51,66,68,58,50,52,50,50,51,51,51,52,52,47,52,44,60,72,71,39,67,45,44,30,37,26,79,81,78,71,47,74,50,73,38,53,54,44,98,85,64,50,43,56,39,89,86,80,65,44,62,60,52,45,82,49,63,84,91,74,59,85,130

Nearest PDB structures (foldseek):
  7ynx-assembly2_B  TM=9.075E-01  e=6.404E-10  Homo sapiens
  2dkt-assembly1_A  TM=8.752E-01  e=5.295E-04  Mus musculus
  5zc4-assembly2_D  TM=8.180E-01  e=2.810E-02  Homo sapien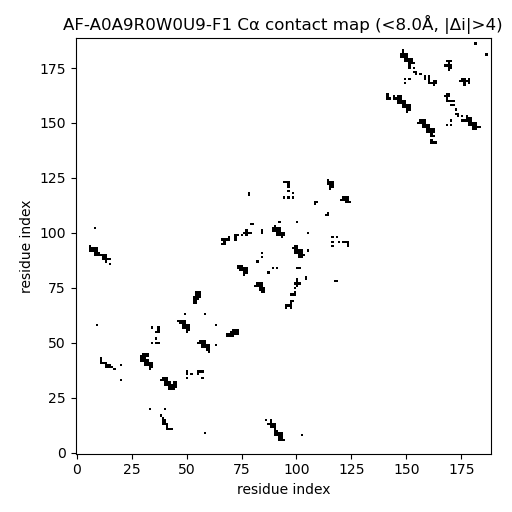s
  4r7e-assembly1_A-2  TM=7.073E-01  e=7.940E-02  Saccharomyces cerevisiae

InterPro domains:
  IPR001841 Zinc finger, RING-type [PF13639] (76-120)
  IPR001841 Zinc finger, RING-type [PS50089] (78-121)
  IPR001841 Zinc finger, RING-type [SM00184] (78-120)
  IPR013083 Zinc finger, RING/FYVE/PHD-type [G3DSA:3.30.40.10] (66-140)
  IPR017921 Zinc finger, CTCHY-type [PS51270] (13-77)
  IPR037275 Zinc finger, CTCHY-type superfamily [SSF161245] (21-71)
  IPR039512 RCHY1, zinc-ribbon [PF14599] (125-180)

Secondary structure (DSSP, 8-state):
--------EE-S--B---SS-------GGG--EEETTTTEEE-S-GGGEEEETTTTEEEEGGGTTTS---TTTTSSB-TTT--BTTT--S-EEE-TTS-EEEHHHHHHHHHTT--B-TTT--BSS-THHHHHHHHHHHHHHHHHT-PEEEEETTT--EEEE---TTS----TTT----EEE--GGGS--

Mean predicted aligned error: 14.5 Å

Sequence (189 aa):
MDMEMELDAARHGFAKMGFGCKFFDDDVDKEQYHCKDCGICRVGGKDNFFHCHKCGSCYSVTLRDKHVCIEDSMKNNCPICYEYLFDSLREASVLRCGHTMHLQCFHEMLKHDKFTCPMCSVSIFDMEKFLRALDAEIEAKFLHMGKGWIVCNHCWDTTRVYPGMTGQRKCCHCQSYNTCRVAPSVLPA

Organism: Triticum turgidum subsp. durum (NCBI:txid4567)

Radius of gyration: 28.28 Å; Cα contacts (8 Å, |Δi|>4): 285; chains: 1; bounding box: 56×36×82 Å

pLDDT: mean 75.41, std 15.85, range [25.56, 90.75]